Protein AF-A0A831WNT4-F1 (afdb_monomer_lite)

Radius of gyration: 17.89 Å; chains: 1; bounding box: 41×34×52 Å

pLDDT: mean 80.61, std 13.65, range [39.66, 97.25]

Foldseek 3Di:
DAFLLRVLCCLVCVLQVLQQVQLQDADPDGDQCLLVLLQSLLVLQVLVQLLCQVVVCLALLLVLFDCQQQQFFDLFDDDDDPTAGRYPDPVRSSRGNVVVSSCCSNQHCSVVVDWRWADEPQAIETEAGDGNHHNCHLVNCVVCVVVPPAWAKAWDPDQVVCVVSVHDPRGTYIYTYHYSSVSSVSSVVSCVVSVSCVVRRRDDSVVRDDPDDDHDDHGYHDPVRRVVRHDHD

Secondary structure (DSSP, 8-state):
--BHHHHHHHHHHHHHHHHHHHHTS-GGG----HHHHHHHHHHHHHHHHHHHHHTT-HHHHHHTS-GGGG-B--S------SSPPP-SSTTTGGGBHHHHHHHHHHSSGGGGT---EEE-SSEEEEEEE----TT--HHHHHHTTTTTT-EEEEEE--HHHHHHTTPPTTSEEEEEEE-HHHHHHHHHHHHHHTTHHHHHTTSBGGGG--S-----------HHHHTTT----

Sequence (233 aa):
MNKVSTIFNYLTNDFEKLWNLIAEQPEEDFPRGNYIFALKSMIFLEIISRICTKTDKILELSSHLDSLYFKELPSCLKLNEDFDLPYRDKDKRHQYLIYWLYKTIRHGTAHYYDQIILAGDDFYLDIAIFGPGYSFSLEYLTDYRDESKHLHFEKVKDENELKNLGLIEGKNLIRLFFNPGLFYIDLKEAVQKIKLIERYGTNPFDNFISPKYEKHMQIKCKLETLQRYITFE

Structure (mmCIF, N/CA/C/O backbone):
data_AF-A0A831WNT4-F1
#
_entry.id   AF-A0A831WNT4-F1
#
loop_
_atom_site.group_PDB
_atom_site.id
_atom_site.type_symbol
_atom_site.label_atom_id
_atom_site.label_alt_id
_atom_site.label_comp_id
_atom_site.label_asym_id
_atom_site.label_entity_id
_atom_site.label_seq_id
_atom_site.pdbx_PDB_ins_code
_atom_site.Cartn_x
_atom_site.Cartn_y
_atom_site.Cartn_z
_atom_site.occupancy
_atom_site.B_iso_or_equiv
_atom_site.auth_seq_id
_atom_site.auth_comp_id
_atom_site.auth_asym_id
_atom_site.auth_atom_id
_atom_site.pdbx_PDB_model_num
ATOM 1 N N . MET A 1 1 ? 5.052 9.493 -26.762 1.00 61.84 1 MET A N 1
ATOM 2 C CA . MET A 1 1 ? 4.221 8.769 -25.779 1.00 61.84 1 MET A CA 1
ATOM 3 C C . MET A 1 1 ? 5.136 7.905 -24.925 1.00 61.84 1 MET A C 1
ATOM 5 O O . MET A 1 1 ? 5.985 7.219 -25.490 1.00 61.84 1 MET A O 1
ATOM 9 N N . ASN A 1 2 ? 5.023 7.983 -23.599 1.00 64.44 2 ASN A N 1
ATOM 10 C CA . ASN A 1 2 ? 5.915 7.248 -22.699 1.00 64.44 2 ASN A CA 1
ATOM 11 C C . ASN A 1 2 ? 5.539 5.762 -22.660 1.00 64.44 2 ASN A C 1
ATOM 13 O O . ASN A 1 2 ? 4.358 5.405 -22.645 1.00 64.44 2 ASN A O 1
ATOM 17 N N . LYS A 1 3 ? 6.551 4.891 -22.659 1.00 81.50 3 LYS A N 1
ATOM 18 C CA . LYS A 1 3 ? 6.364 3.447 -22.479 1.00 81.50 3 LYS A CA 1
ATOM 19 C C . LYS A 1 3 ? 6.092 3.134 -21.009 1.00 81.50 3 LYS A C 1
ATOM 21 O O . LYS A 1 3 ? 6.551 3.863 -20.128 1.00 81.50 3 LYS A O 1
ATOM 26 N N . VAL A 1 4 ? 5.421 2.014 -20.745 1.00 79.25 4 VAL A N 1
ATOM 27 C CA . VAL A 1 4 ? 5.204 1.499 -19.382 1.00 79.25 4 VAL A CA 1
ATOM 28 C C . VAL A 1 4 ? 6.526 1.397 -18.613 1.00 79.25 4 VAL A C 1
ATOM 30 O O . VAL A 1 4 ? 6.612 1.900 -17.500 1.00 79.25 4 VAL A O 1
ATOM 33 N N . SER A 1 5 ? 7.586 0.848 -19.217 1.00 83.19 5 SER A N 1
ATOM 34 C CA . SER A 1 5 ? 8.902 0.735 -18.561 1.00 83.19 5 SER A CA 1
ATOM 35 C C . SER A 1 5 ? 9.489 2.087 -18.147 1.00 83.19 5 SER A C 1
ATOM 37 O O . SER A 1 5 ? 10.082 2.204 -17.081 1.00 83.19 5 SER A O 1
ATOM 39 N N . THR A 1 6 ? 9.286 3.125 -18.959 1.00 83.38 6 THR A N 1
ATOM 40 C CA . THR A 1 6 ? 9.747 4.484 -18.663 1.00 83.38 6 THR A CA 1
ATOM 41 C C . THR A 1 6 ? 9.020 5.067 -17.453 1.00 83.38 6 THR A C 1
ATOM 43 O O . THR A 1 6 ? 9.671 5.589 -16.554 1.00 83.38 6 THR A O 1
ATOM 46 N N . ILE A 1 7 ? 7.690 4.943 -17.400 1.00 79.25 7 ILE A N 1
ATOM 47 C CA . ILE A 1 7 ? 6.887 5.432 -16.267 1.00 79.25 7 ILE A CA 1
ATOM 48 C C . ILE A 1 7 ? 7.233 4.678 -14.982 1.00 79.25 7 ILE A C 1
ATOM 50 O O . ILE A 1 7 ? 7.409 5.310 -13.944 1.00 79.25 7 ILE A O 1
ATOM 54 N N . PHE A 1 8 ? 7.390 3.353 -15.058 1.00 85.38 8 PHE A N 1
ATOM 55 C CA . PHE A 1 8 ? 7.855 2.558 -13.922 1.00 85.38 8 PHE A CA 1
ATOM 56 C C . PHE A 1 8 ? 9.196 3.062 -13.408 1.00 85.38 8 PHE A C 1
ATOM 58 O O . PHE A 1 8 ? 9.300 3.358 -12.226 1.00 85.38 8 PHE A O 1
ATOM 65 N N . ASN A 1 9 ? 10.176 3.243 -14.296 1.00 86.88 9 ASN A N 1
ATOM 66 C CA . ASN A 1 9 ? 11.492 3.742 -13.910 1.00 86.88 9 ASN A CA 1
ATOM 67 C C . ASN A 1 9 ? 11.427 5.127 -13.258 1.00 86.88 9 ASN A C 1
ATOM 69 O O . ASN A 1 9 ? 12.172 5.373 -12.317 1.00 86.88 9 ASN A O 1
ATOM 73 N N . TYR A 1 10 ? 10.569 6.037 -13.732 1.00 85.56 10 TYR A N 1
ATOM 74 C CA . TYR A 1 10 ? 10.390 7.335 -13.076 1.00 85.56 10 TYR A CA 1
ATOM 75 C C . TYR A 1 10 ? 9.824 7.174 -11.668 1.00 85.56 10 TYR A C 1
ATOM 77 O O . TYR A 1 10 ? 10.425 7.664 -10.720 1.00 85.56 10 TYR A O 1
ATOM 85 N N . LEU A 1 11 ? 8.734 6.422 -11.508 1.00 86.12 11 LEU A N 1
ATOM 86 C CA . LEU A 1 11 ? 8.103 6.220 -10.204 1.00 86.12 11 LEU A CA 1
ATOM 87 C C . LEU A 1 11 ? 9.044 5.552 -9.202 1.00 86.12 11 LEU A C 1
ATOM 89 O O . LEU A 1 11 ? 9.147 6.019 -8.071 1.00 86.12 11 LEU A O 1
ATOM 93 N N . THR A 1 12 ? 9.743 4.492 -9.615 1.00 91.75 12 THR A N 1
ATOM 94 C CA . THR A 1 12 ? 10.655 3.759 -8.734 1.00 91.75 12 THR A CA 1
ATOM 95 C C . THR A 1 12 ? 11.869 4.605 -8.374 1.00 91.75 12 THR A C 1
ATOM 97 O O . THR A 1 12 ? 12.201 4.723 -7.199 1.00 91.75 12 THR A O 1
ATOM 100 N N . ASN A 1 13 ? 12.496 5.275 -9.348 1.00 91.50 13 ASN A N 1
ATOM 101 C CA . ASN A 1 13 ? 13.665 6.113 -9.079 1.00 91.50 13 ASN A CA 1
ATOM 102 C C . ASN A 1 13 ? 13.314 7.333 -8.219 1.00 91.50 13 ASN A C 1
ATOM 104 O O . ASN A 1 13 ? 14.067 7.664 -7.308 1.00 91.50 13 ASN A O 1
ATOM 108 N N . ASP A 1 14 ? 12.187 7.997 -8.485 1.00 90.50 14 ASP A N 1
ATOM 109 C CA . ASP A 1 14 ? 11.749 9.172 -7.725 1.00 90.50 14 ASP A CA 1
ATOM 110 C C . ASP A 1 14 ? 11.297 8.813 -6.310 1.00 90.50 14 ASP A C 1
ATOM 112 O O . ASP A 1 14 ? 11.316 9.666 -5.419 1.00 90.50 14 ASP A O 1
ATOM 116 N N . PHE A 1 15 ? 10.822 7.584 -6.097 1.00 94.12 15 PHE A N 1
ATOM 117 C CA . PHE A 1 15 ? 10.532 7.075 -4.764 1.00 94.12 15 PHE A CA 1
ATOM 118 C C . PHE A 1 15 ? 11.835 6.767 -4.025 1.00 94.12 15 PHE A C 1
ATOM 120 O O . PHE A 1 15 ? 12.078 7.337 -2.966 1.00 94.12 15 PHE A O 1
ATOM 127 N N . GLU A 1 16 ? 12.693 5.929 -4.608 1.00 95.81 16 GLU A N 1
ATOM 128 C CA . GLU A 1 16 ? 13.911 5.414 -3.972 1.00 95.81 16 GLU A C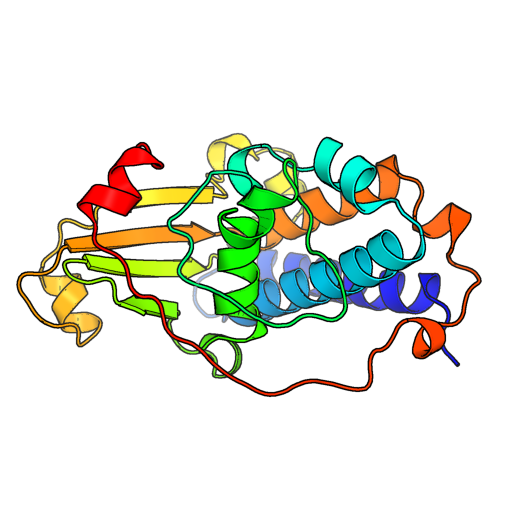A 1
ATOM 129 C C . GLU A 1 16 ? 14.922 6.509 -3.661 1.00 95.81 16 GLU A C 1
ATOM 131 O O . GLU A 1 16 ? 15.402 6.605 -2.533 1.00 95.81 16 GLU A O 1
ATOM 136 N N . LYS A 1 17 ? 15.214 7.374 -4.639 1.00 94.44 17 LYS A N 1
ATOM 137 C CA . LYS A 1 17 ? 16.181 8.458 -4.450 1.00 94.44 17 LYS A CA 1
ATOM 138 C C . LYS A 1 17 ? 15.713 9.431 -3.385 1.00 94.44 17 LYS A C 1
ATOM 140 O O . LYS A 1 17 ? 16.512 9.835 -2.553 1.00 94.44 17 LYS A O 1
ATOM 145 N N . LEU A 1 18 ? 14.431 9.798 -3.405 1.00 92.75 18 LEU A N 1
ATOM 146 C CA . LEU A 1 18 ? 13.895 10.725 -2.416 1.00 92.75 18 LEU A CA 1
ATOM 147 C C . LEU A 1 18 ? 13.845 10.084 -1.026 1.00 92.75 18 LEU A C 1
ATOM 149 O O . LEU A 1 18 ? 14.212 10.742 -0.062 1.00 92.75 18 LEU A O 1
ATOM 153 N N . TRP A 1 19 ? 13.428 8.818 -0.914 1.00 94.19 19 TRP A N 1
ATOM 154 C CA . TRP A 1 19 ? 13.392 8.113 0.369 1.00 94.19 19 TRP A CA 1
ATOM 155 C C . TRP A 1 19 ? 14.778 8.061 1.003 1.00 94.19 19 TRP A C 1
ATOM 157 O O . TRP A 1 19 ? 14.951 8.508 2.133 1.00 94.19 19 TRP A O 1
ATOM 167 N N . ASN A 1 20 ? 15.766 7.564 0.257 1.00 93.75 20 ASN A N 1
ATOM 168 C CA . ASN A 1 20 ? 17.122 7.390 0.766 1.00 93.75 20 ASN A CA 1
ATOM 169 C C . ASN A 1 20 ? 17.787 8.738 1.068 1.00 93.75 20 ASN A C 1
ATOM 171 O O . ASN A 1 20 ? 18.370 8.884 2.135 1.00 93.75 20 ASN A O 1
ATOM 175 N N . LEU A 1 21 ? 17.601 9.749 0.210 1.00 91.44 21 LEU A N 1
ATOM 176 C CA . LEU A 1 21 ? 18.113 11.098 0.466 1.00 91.44 21 LEU A CA 1
ATOM 177 C C . LEU A 1 21 ? 17.585 11.669 1.787 1.00 91.44 21 LEU A C 1
ATOM 179 O O . LEU A 1 21 ? 18.344 12.278 2.534 1.00 91.44 21 LEU A O 1
ATOM 183 N N . ILE A 1 22 ? 16.291 11.491 2.071 1.00 90.69 22 ILE A N 1
ATOM 184 C CA . ILE A 1 22 ? 15.688 11.961 3.324 1.00 90.69 22 ILE A CA 1
ATOM 185 C C . ILE A 1 22 ? 16.176 11.120 4.509 1.00 90.69 22 ILE A C 1
ATOM 187 O O . ILE A 1 22 ? 16.481 11.677 5.562 1.00 90.69 22 ILE A O 1
ATOM 191 N N . ALA A 1 23 ? 16.283 9.799 4.351 1.00 90.94 23 ALA A N 1
ATOM 192 C CA . ALA A 1 23 ? 16.778 8.904 5.395 1.00 90.94 23 ALA A CA 1
ATOM 193 C C . ALA A 1 23 ? 18.229 9.219 5.809 1.00 90.94 23 ALA A C 1
ATOM 195 O O . ALA A 1 23 ? 18.582 9.034 6.969 1.00 90.94 23 ALA A O 1
ATOM 196 N N . GLU A 1 24 ? 19.051 9.749 4.902 1.00 90.50 24 GLU A N 1
ATOM 197 C CA . GLU A 1 24 ? 20.423 10.190 5.189 1.00 90.50 24 GLU A CA 1
ATOM 198 C C . GLU A 1 24 ? 20.497 11.490 6.009 1.00 90.50 24 GLU A C 1
ATOM 200 O O . GLU A 1 24 ? 21.527 11.769 6.622 1.00 90.50 24 GLU A O 1
ATOM 205 N N . GLN A 1 25 ? 19.428 12.293 6.046 1.00 88.06 25 GLN A N 1
ATOM 206 C CA . GLN A 1 25 ? 19.419 13.535 6.820 1.00 88.06 25 GLN A CA 1
ATOM 207 C C . GLN A 1 25 ? 19.144 13.252 8.305 1.00 88.06 25 GLN A C 1
ATOM 209 O O . GLN A 1 25 ? 18.258 12.445 8.596 1.00 88.06 25 GLN A O 1
ATOM 214 N N . PRO A 1 26 ? 19.828 13.921 9.250 1.00 82.94 26 PRO A N 1
ATOM 215 C CA . PRO A 1 26 ? 19.558 13.803 10.686 1.00 82.94 26 PRO A CA 1
ATOM 216 C C . PRO A 1 26 ? 18.157 14.312 11.077 1.00 82.94 26 PRO A C 1
ATOM 218 O O . PRO A 1 26 ? 17.502 15.046 10.335 1.00 82.94 26 PRO A O 1
ATOM 221 N N . GLU A 1 27 ? 17.651 13.848 12.223 1.00 70.56 27 GLU A N 1
ATOM 222 C CA . GLU A 1 27 ? 16.235 13.959 12.616 1.00 70.56 27 GLU A CA 1
ATOM 223 C C . GLU A 1 27 ? 15.774 15.366 13.001 1.00 70.56 27 GLU A C 1
ATOM 225 O O . GLU A 1 27 ? 14.630 15.706 12.714 1.00 70.56 27 GLU A O 1
ATOM 230 N N . GLU A 1 28 ? 16.658 16.193 13.562 1.00 63.94 28 GLU A N 1
ATOM 231 C CA . GLU A 1 28 ? 16.251 17.383 14.322 1.00 63.94 28 GLU A CA 1
ATOM 232 C C . GLU A 1 28 ? 15.511 18.469 13.521 1.00 63.94 28 GLU A C 1
ATOM 234 O O . GLU A 1 28 ? 14.744 19.201 14.131 1.00 63.94 28 GLU A O 1
ATOM 239 N N . ASP A 1 29 ? 15.614 18.531 12.185 1.00 59.12 29 ASP A N 1
ATOM 240 C CA . ASP A 1 29 ? 15.002 19.631 11.409 1.00 59.12 29 ASP A CA 1
ATOM 241 C C . ASP A 1 29 ? 14.405 19.233 10.045 1.00 59.12 29 ASP A C 1
ATOM 243 O O . ASP A 1 29 ? 14.027 20.098 9.247 1.00 59.12 29 ASP A O 1
ATOM 247 N N . PHE A 1 30 ? 14.314 17.937 9.722 1.00 65.00 30 PHE A N 1
ATOM 248 C CA . PHE A 1 30 ? 13.977 17.518 8.357 1.00 65.00 30 PHE A CA 1
ATOM 249 C C . PHE A 1 30 ? 12.546 16.960 8.219 1.00 65.00 30 PHE A C 1
ATOM 251 O O . PHE A 1 30 ? 12.249 15.897 8.774 1.00 65.00 30 PHE A O 1
ATOM 258 N N . PRO A 1 31 ? 11.647 17.594 7.432 1.00 69.88 31 PRO A N 1
ATOM 259 C CA . PRO A 1 31 ? 10.314 17.052 7.182 1.00 69.88 31 PRO A CA 1
ATOM 260 C C . PRO A 1 31 ? 10.408 15.721 6.425 1.00 69.88 31 PRO A C 1
ATOM 262 O O . PRO A 1 31 ? 10.918 15.653 5.307 1.00 69.88 31 PRO A O 1
ATOM 265 N N . ARG A 1 32 ? 9.884 14.642 7.019 1.00 75.94 32 ARG A N 1
ATOM 266 C CA . ARG A 1 32 ? 10.077 13.272 6.510 1.00 75.94 32 ARG A CA 1
ATOM 267 C C . ARG A 1 32 ? 9.146 12.861 5.369 1.00 75.94 32 ARG A C 1
ATOM 269 O O . ARG A 1 32 ? 9.331 11.799 4.795 1.00 75.94 32 ARG A O 1
ATOM 276 N N . GLY A 1 33 ? 8.162 13.680 4.992 1.00 70.25 33 GLY A N 1
ATOM 277 C CA . GLY A 1 33 ? 7.366 13.443 3.778 1.00 70.25 33 GLY A CA 1
ATOM 278 C C . GLY A 1 33 ? 6.529 12.150 3.782 1.00 70.25 33 GLY A C 1
ATOM 279 O O . GLY A 1 33 ? 6.206 11.609 2.730 1.00 70.25 33 GLY A O 1
ATOM 280 N N . ASN A 1 34 ? 6.139 11.648 4.947 1.00 82.62 34 ASN A N 1
ATOM 281 C CA . ASN A 1 34 ? 5.289 10.469 5.140 1.00 82.62 34 ASN A CA 1
ATOM 282 C C . ASN A 1 34 ? 4.104 10.391 4.152 1.00 82.62 34 ASN A C 1
ATOM 284 O O . ASN A 1 34 ? 3.967 9.406 3.423 1.00 82.62 34 ASN A O 1
ATOM 288 N N . TYR A 1 35 ? 3.297 11.450 4.038 1.00 85.25 35 TYR A N 1
ATOM 289 C CA . TYR A 1 35 ? 2.134 11.462 3.138 1.00 85.25 35 TYR A CA 1
ATOM 290 C C . TYR A 1 35 ? 2.495 11.420 1.645 1.00 85.25 35 TYR A C 1
ATOM 292 O O . TYR A 1 35 ? 1.790 10.770 0.871 1.00 85.25 35 TYR A O 1
ATOM 300 N N . ILE A 1 36 ? 3.599 12.057 1.220 1.00 86.94 36 ILE A N 1
ATOM 301 C CA . ILE A 1 36 ? 4.015 12.006 -0.192 1.00 86.94 36 ILE A CA 1
ATOM 302 C C . ILE A 1 36 ? 4.454 10.591 -0.576 1.00 86.94 36 ILE A C 1
ATOM 304 O O . ILE A 1 36 ? 4.120 10.132 -1.668 1.00 86.94 36 ILE A O 1
ATOM 308 N N . PHE A 1 37 ? 5.131 9.864 0.316 1.00 91.50 37 PHE A N 1
ATOM 309 C CA . PHE A 1 37 ? 5.500 8.471 0.059 1.00 91.50 37 PHE A CA 1
ATOM 310 C C . PHE A 1 37 ? 4.288 7.545 0.062 1.00 91.50 37 PHE A C 1
ATOM 312 O O . PHE A 1 37 ? 4.150 6.731 -0.851 1.00 91.50 37 PHE A O 1
ATOM 319 N N . ALA A 1 38 ? 3.356 7.711 1.003 1.00 91.00 38 ALA A N 1
ATOM 320 C CA . ALA A 1 38 ? 2.099 6.970 0.969 1.00 91.00 38 ALA A CA 1
ATOM 321 C C . ALA A 1 38 ? 1.352 7.194 -0.350 1.00 91.00 38 ALA A C 1
ATOM 323 O O . ALA A 1 38 ? 1.011 6.227 -1.032 1.00 91.00 38 ALA A O 1
ATOM 324 N N . LEU A 1 39 ? 1.202 8.445 -0.789 1.00 88.00 39 LEU A N 1
ATOM 325 C CA . LEU A 1 39 ? 0.548 8.746 -2.057 1.00 88.00 39 LEU A CA 1
ATOM 326 C C . LEU A 1 39 ? 1.293 8.147 -3.260 1.00 88.00 39 LEU A C 1
ATOM 328 O O . LEU A 1 39 ? 0.666 7.505 -4.105 1.00 88.00 39 LEU A O 1
ATOM 332 N N . LYS A 1 40 ? 2.621 8.307 -3.336 1.00 90.38 40 LYS A N 1
ATOM 333 C CA . LYS A 1 40 ? 3.437 7.725 -4.416 1.00 90.38 40 LYS A CA 1
ATOM 334 C C . LYS A 1 40 ? 3.299 6.201 -4.471 1.00 90.38 40 LYS A C 1
ATOM 336 O O . LYS A 1 40 ? 3.156 5.651 -5.561 1.00 90.38 40 LYS A O 1
ATOM 341 N N . SER A 1 41 ? 3.273 5.527 -3.321 1.00 93.94 41 SER A N 1
ATOM 342 C CA . SER A 1 41 ? 3.094 4.072 -3.251 1.00 93.94 41 SER A CA 1
ATOM 343 C C . SER A 1 41 ? 1.713 3.627 -3.759 1.00 93.94 41 SER A C 1
ATOM 345 O O . SER A 1 41 ? 1.608 2.635 -4.479 1.00 93.94 41 SER A O 1
ATOM 347 N N . MET A 1 42 ? 0.656 4.408 -3.503 1.00 92.56 42 MET A N 1
ATOM 348 C CA . MET A 1 42 ? -0.683 4.115 -4.027 1.00 92.56 42 MET A CA 1
ATOM 349 C C . MET A 1 42 ? -0.829 4.419 -5.519 1.00 92.56 42 MET A C 1
ATOM 351 O O . MET A 1 42 ? -1.552 3.711 -6.219 1.00 92.56 42 MET A O 1
ATOM 355 N N . ILE A 1 43 ? -0.136 5.440 -6.032 1.00 88.50 43 ILE A N 1
ATOM 356 C CA . ILE A 1 43 ? -0.038 5.686 -7.480 1.00 88.50 43 ILE A CA 1
ATOM 357 C C . ILE A 1 43 ? 0.664 4.505 -8.157 1.00 88.50 43 ILE A C 1
ATOM 359 O O . ILE A 1 43 ? 0.215 4.033 -9.202 1.00 88.50 43 ILE A O 1
ATOM 363 N N . PHE A 1 44 ? 1.734 3.993 -7.548 1.00 92.69 44 PHE A N 1
ATOM 364 C CA . PHE A 1 44 ? 2.436 2.821 -8.055 1.00 92.69 44 PHE A CA 1
ATOM 365 C C . PHE A 1 44 ? 1.526 1.584 -8.081 1.00 92.69 44 PHE A C 1
ATOM 367 O O . PHE A 1 44 ? 1.397 0.946 -9.129 1.00 92.69 44 PHE A O 1
ATOM 374 N N . LEU A 1 45 ? 0.813 1.313 -6.980 1.00 95.19 45 LEU A N 1
ATOM 375 C CA . LEU A 1 45 ? -0.203 0.261 -6.896 1.00 95.19 45 LEU A CA 1
ATOM 376 C C . LEU A 1 45 ? -1.249 0.382 -8.009 1.00 95.19 45 LEU A C 1
ATOM 378 O O . LEU A 1 45 ? -1.544 -0.605 -8.679 1.00 95.19 45 LEU A O 1
ATOM 382 N N . GLU A 1 46 ? -1.811 1.574 -8.211 1.00 90.75 46 GLU A N 1
ATOM 383 C CA . GLU A 1 46 ? -2.830 1.841 -9.231 1.00 90.75 46 GLU A CA 1
ATOM 384 C C . GLU A 1 46 ? -2.336 1.462 -10.626 1.00 90.75 46 GLU A C 1
ATOM 386 O O . GLU A 1 46 ? -3.000 0.733 -11.362 1.00 90.75 46 GLU A O 1
ATOM 391 N N . ILE A 1 47 ? -1.139 1.925 -10.975 1.00 87.50 47 ILE A N 1
ATOM 392 C CA . ILE A 1 47 ? -0.531 1.700 -12.284 1.00 87.50 47 ILE A CA 1
ATOM 393 C C . ILE A 1 47 ? -0.301 0.211 -12.530 1.00 87.50 47 ILE A C 1
ATOM 395 O O . ILE A 1 47 ? -0.688 -0.308 -13.581 1.00 87.50 47 ILE A O 1
ATOM 399 N N . ILE A 1 48 ? 0.273 -0.488 -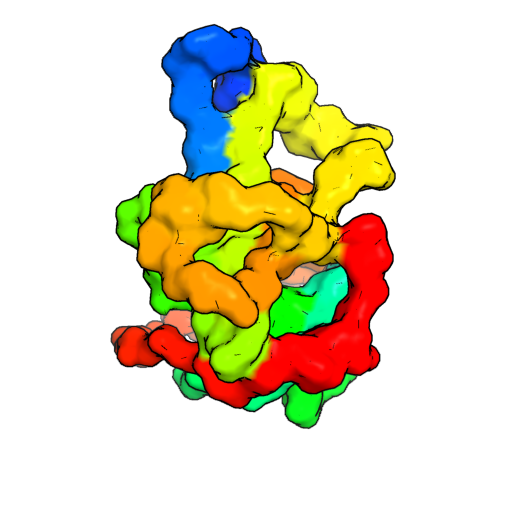11.551 1.00 92.31 48 ILE A N 1
ATOM 400 C CA . ILE A 1 48 ? 0.481 -1.936 -11.614 1.00 92.31 48 ILE A CA 1
ATOM 401 C C . ILE A 1 48 ? -0.861 -2.655 -11.775 1.00 92.31 48 ILE A C 1
ATOM 403 O O . ILE A 1 48 ? -1.006 -3.503 -12.653 1.00 92.31 48 ILE A O 1
ATOM 407 N N . SER A 1 49 ? -1.856 -2.287 -10.970 1.00 93.00 49 SER A N 1
ATOM 408 C CA . SER A 1 49 ? -3.179 -2.918 -10.945 1.00 93.00 49 SER A CA 1
ATOM 409 C C . SER A 1 49 ? -3.921 -2.753 -12.269 1.00 93.00 49 SER A C 1
ATOM 411 O O . SER A 1 49 ? -4.500 -3.709 -12.787 1.00 93.00 49 SER A O 1
ATOM 413 N N . ARG A 1 50 ? -3.833 -1.570 -12.886 1.00 88.12 50 ARG A N 1
ATOM 414 C CA . ARG A 1 50 ? -4.379 -1.297 -14.223 1.00 88.12 50 ARG A CA 1
ATOM 415 C C . ARG A 1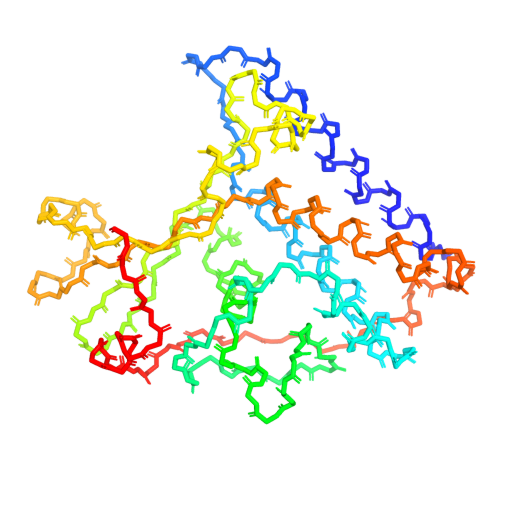 50 ? -3.752 -2.198 -15.281 1.00 88.12 50 ARG A C 1
ATOM 417 O O . ARG A 1 50 ? -4.469 -2.800 -16.078 1.00 88.12 50 ARG A O 1
ATOM 424 N N . ILE A 1 51 ? -2.426 -2.326 -15.283 1.00 87.00 51 ILE A N 1
ATOM 425 C CA . ILE A 1 51 ? -1.722 -3.189 -16.241 1.00 87.00 51 ILE A CA 1
ATOM 426 C C . ILE A 1 51 ? -2.090 -4.652 -15.997 1.00 87.00 51 ILE A C 1
ATOM 428 O O . ILE A 1 51 ? -2.447 -5.356 -16.942 1.00 87.00 51 ILE A O 1
ATOM 432 N N . CYS A 1 52 ? -2.065 -5.104 -14.745 1.00 91.56 52 CYS A N 1
ATOM 433 C CA . CYS A 1 52 ? -2.412 -6.471 -14.371 1.00 91.56 52 CYS A CA 1
ATOM 434 C C . CYS A 1 52 ? -3.867 -6.821 -14.692 1.00 91.56 52 CYS A C 1
ATOM 436 O O . CYS A 1 52 ? -4.119 -7.935 -15.131 1.00 91.56 52 CYS A O 1
ATOM 438 N N . THR A 1 53 ? -4.811 -5.887 -14.551 1.00 89.31 53 THR A N 1
ATOM 439 C CA . THR A 1 53 ? -6.212 -6.106 -14.946 1.00 89.31 53 THR A CA 1
ATOM 440 C C . THR A 1 53 ? -6.326 -6.319 -16.454 1.00 89.31 53 THR A C 1
ATOM 442 O O . THR A 1 53 ? -6.952 -7.275 -16.899 1.00 89.31 53 THR A O 1
ATOM 445 N N . LYS A 1 54 ? -5.671 -5.478 -17.268 1.00 85.19 54 LYS A N 1
ATOM 446 C CA . LYS A 1 54 ? -5.713 -5.621 -18.736 1.00 85.19 54 LYS A CA 1
ATOM 447 C C . LYS A 1 54 ? -4.969 -6.850 -19.257 1.00 85.19 54 LYS A C 1
ATOM 449 O O . LYS A 1 54 ? -5.189 -7.252 -20.394 1.00 85.19 54 LYS A O 1
ATOM 454 N N . THR A 1 55 ? -4.062 -7.403 -18.458 1.00 86.31 55 THR A N 1
ATOM 455 C CA . THR A 1 55 ? -3.197 -8.529 -18.836 1.00 86.31 55 THR A CA 1
ATOM 456 C C . THR A 1 55 ? -3.517 -9.817 -18.081 1.00 86.31 55 THR A C 1
ATOM 458 O O . THR A 1 55 ? -2.757 -10.775 -18.186 1.00 86.31 55 THR A O 1
ATOM 461 N N . ASP A 1 56 ? -4.622 -9.830 -17.331 1.00 90.00 56 ASP A N 1
ATOM 462 C CA . ASP A 1 56 ? -5.098 -10.958 -16.524 1.00 90.00 56 ASP A CA 1
ATOM 463 C C . ASP A 1 56 ? -4.035 -11.541 -15.565 1.00 90.00 56 ASP A C 1
ATOM 465 O O . ASP A 1 56 ? -3.891 -12.746 -15.378 1.00 90.00 56 ASP A O 1
ATOM 469 N N . LYS A 1 57 ? -3.240 -10.652 -14.955 1.00 93.19 57 LYS A N 1
ATOM 470 C CA . LYS A 1 57 ? -2.161 -10.979 -14.002 1.00 93.19 57 LYS A CA 1
ATOM 471 C C . LYS A 1 57 ? -2.463 -10.582 -12.561 1.00 93.19 57 LYS A C 1
ATOM 473 O O . LYS A 1 57 ? -1.597 -10.703 -11.696 1.00 93.19 57 LYS A O 1
ATOM 478 N N . ILE A 1 58 ? -3.664 -10.080 -12.274 1.00 95.44 58 ILE A N 1
ATOM 479 C CA . ILE A 1 58 ? -3.979 -9.526 -10.949 1.00 95.44 58 ILE A CA 1
ATOM 480 C C . ILE A 1 58 ? -3.875 -10.578 -9.833 1.00 95.44 58 ILE A C 1
ATOM 482 O O . ILE A 1 58 ? -3.355 -10.284 -8.757 1.00 95.44 58 ILE A O 1
ATOM 486 N N . LEU A 1 59 ? -4.271 -11.824 -10.109 1.00 96.38 59 LEU A N 1
ATOM 487 C CA . LEU A 1 59 ? -4.136 -12.945 -9.174 1.00 96.38 59 LEU A CA 1
ATOM 488 C C . LEU A 1 59 ? -2.673 -13.378 -8.992 1.00 96.38 59 LEU A C 1
ATOM 490 O O . LEU A 1 59 ? -2.245 -13.629 -7.867 1.00 96.38 59 LEU A O 1
ATOM 494 N N . GLU A 1 60 ? -1.888 -13.402 -10.075 1.00 96.62 60 GLU A N 1
ATOM 495 C CA . GLU A 1 60 ? -0.449 -13.705 -10.029 1.00 96.62 60 GLU A CA 1
ATOM 496 C C . GLU A 1 60 ? 0.286 -12.671 -9.161 1.00 96.62 60 GLU A C 1
ATOM 498 O O . GLU A 1 60 ? 1.022 -13.038 -8.248 1.00 96.62 60 GLU A O 1
ATOM 503 N N . LEU A 1 61 ? 0.008 -11.377 -9.364 1.00 96.81 61 LEU A N 1
ATOM 504 C CA . LEU A 1 61 ? 0.522 -10.295 -8.521 1.00 96.81 61 LEU A CA 1
ATOM 505 C C . LEU A 1 61 ? 0.142 -10.502 -7.048 1.00 96.81 61 LEU A C 1
ATOM 507 O O . LEU A 1 61 ? 0.997 -10.425 -6.171 1.00 96.81 61 LEU A O 1
ATOM 511 N N . SER A 1 62 ? -1.131 -10.804 -6.784 1.00 97.25 62 SER A N 1
ATOM 512 C CA . SER A 1 62 ? -1.657 -10.990 -5.426 1.00 97.25 62 SER A CA 1
ATOM 513 C C . SER A 1 62 ? -0.991 -12.150 -4.681 1.00 97.25 62 SER A C 1
ATOM 515 O O . SER A 1 62 ? -0.842 -12.091 -3.461 1.00 97.25 62 SER A O 1
ATOM 517 N N . SER A 1 63 ? -0.559 -13.189 -5.403 1.00 96.75 63 SER A N 1
ATOM 518 C CA . SER A 1 63 ? 0.141 -14.345 -4.829 1.00 96.75 63 SER A CA 1
ATOM 519 C C . SER A 1 63 ? 1.553 -14.030 -4.318 1.00 96.75 63 SER A C 1
ATOM 521 O O . SER A 1 63 ? 2.079 -14.770 -3.491 1.00 96.75 63 SER A O 1
ATOM 523 N N . HIS A 1 64 ? 2.149 -12.924 -4.774 1.00 96.75 64 HIS A N 1
ATOM 524 C CA . HIS A 1 64 ? 3.494 -12.491 -4.390 1.00 96.75 64 HIS A CA 1
ATOM 525 C C . HIS A 1 64 ? 3.518 -11.333 -3.389 1.00 96.75 64 HIS A C 1
ATOM 527 O O . HIS A 1 64 ? 4.601 -10.936 -2.965 1.00 96.75 64 HIS A O 1
ATOM 533 N N . LEU A 1 65 ? 2.352 -10.801 -3.018 1.00 95.75 65 LEU A N 1
ATOM 534 C CA . LEU A 1 65 ? 2.214 -9.771 -1.995 1.00 95.75 65 LEU A CA 1
ATOM 535 C C . LEU A 1 65 ? 2.000 -10.390 -0.611 1.00 95.75 65 LEU A C 1
ATOM 537 O O . LEU A 1 65 ? 1.409 -11.470 -0.482 1.00 95.75 65 LEU A O 1
ATOM 541 N N . ASP A 1 66 ? 2.439 -9.665 0.420 1.00 92.50 66 ASP A N 1
ATOM 542 C CA . ASP A 1 66 ? 2.266 -10.061 1.817 1.00 92.50 66 ASP A CA 1
ATOM 543 C C . ASP A 1 66 ? 0.790 -10.360 2.134 1.00 92.50 66 ASP A C 1
ATOM 545 O O . ASP A 1 66 ? -0.134 -9.666 1.699 1.00 92.50 66 ASP A O 1
ATOM 549 N N . SER A 1 67 ? 0.562 -11.421 2.906 1.00 92.25 67 SER A N 1
ATOM 550 C CA . SER A 1 67 ? -0.768 -11.820 3.360 1.00 92.25 67 SER A CA 1
ATOM 551 C C . SER A 1 67 ? -1.483 -10.753 4.189 1.00 92.25 67 SER A C 1
ATOM 553 O O . SER A 1 67 ? -2.713 -10.689 4.135 1.00 92.25 67 SER A O 1
ATOM 555 N N . LEU A 1 68 ? -0.741 -9.888 4.890 1.00 91.56 68 LEU A N 1
ATOM 556 C CA . LEU A 1 68 ? -1.305 -8.825 5.722 1.00 91.56 68 LEU A CA 1
ATOM 557 C C . LEU A 1 68 ? -2.147 -7.832 4.905 1.00 91.56 68 LEU A C 1
ATOM 559 O O . LEU A 1 68 ? -3.184 -7.369 5.380 1.00 91.56 68 LEU A O 1
ATOM 563 N N . TYR A 1 69 ? -1.783 -7.577 3.645 1.00 93.56 69 TYR A N 1
ATOM 564 C CA . TYR A 1 69 ? -2.549 -6.716 2.734 1.00 93.56 69 TYR A CA 1
ATOM 565 C C . TYR A 1 69 ? -3.941 -7.265 2.395 1.00 93.56 69 TYR A C 1
ATOM 567 O O . TYR A 1 69 ? -4.837 -6.506 2.017 1.00 93.56 69 TYR A O 1
ATOM 575 N N . PHE A 1 70 ? -4.130 -8.576 2.558 1.00 93.94 70 PHE A N 1
ATOM 576 C CA . PHE A 1 70 ? -5.379 -9.289 2.300 1.00 93.94 70 PHE A CA 1
ATOM 577 C C . PHE A 1 70 ? -6.134 -9.631 3.584 1.00 93.94 70 PHE A C 1
ATOM 579 O O . PHE A 1 70 ? -7.042 -10.462 3.563 1.00 93.94 70 PHE A O 1
ATOM 586 N N . LYS A 1 71 ? -5.790 -8.989 4.706 1.00 91.25 71 LYS A N 1
ATOM 587 C CA . LYS A 1 71 ? -6.623 -9.029 5.905 1.00 91.25 71 LYS A CA 1
ATOM 588 C C . LYS A 1 71 ? -7.982 -8.419 5.570 1.00 91.25 71 LYS A C 1
ATOM 590 O O . LYS A 1 71 ? -8.055 -7.309 5.041 1.00 91.25 71 LYS A O 1
ATOM 595 N N . GLU A 1 72 ? -9.040 -9.186 5.804 1.00 89.19 72 GLU A N 1
ATOM 596 C CA . GLU A 1 72 ? -10.412 -8.741 5.567 1.00 89.19 72 GLU A CA 1
ATOM 597 C C . GLU A 1 72 ? -10.785 -7.651 6.590 1.00 89.19 72 GLU A C 1
ATOM 599 O O . GLU A 1 72 ? -10.323 -7.641 7.726 1.00 89.19 72 GLU A O 1
ATOM 604 N N . LEU A 1 73 ? -11.601 -6.700 6.163 1.00 82.88 73 LEU A N 1
ATOM 605 C CA . LEU A 1 73 ? -12.157 -5.584 6.913 1.00 82.88 73 LEU A CA 1
ATOM 606 C C . LEU A 1 73 ? -13.616 -5.413 6.459 1.00 82.88 73 LEU A C 1
ATOM 608 O O . LEU A 1 73 ? -13.990 -5.888 5.382 1.00 82.88 73 LEU A O 1
ATOM 612 N N . PRO A 1 74 ? -14.472 -4.724 7.229 1.00 78.81 74 PRO A N 1
ATOM 613 C CA . PRO A 1 74 ? -15.865 -4.524 6.841 1.00 78.81 74 PRO A CA 1
ATOM 614 C C . PRO A 1 74 ? -16.018 -3.963 5.412 1.00 78.81 74 PRO A C 1
ATOM 616 O O . PRO A 1 74 ? -15.280 -3.077 4.984 1.00 78.81 74 PRO A O 1
ATOM 619 N N . SER A 1 75 ? -16.995 -4.464 4.647 1.00 68.88 75 SER A N 1
ATOM 620 C CA . SER A 1 75 ? -17.224 -4.031 3.255 1.00 68.88 75 SER A CA 1
ATOM 621 C C . SER A 1 75 ? -17.966 -2.693 3.187 1.00 68.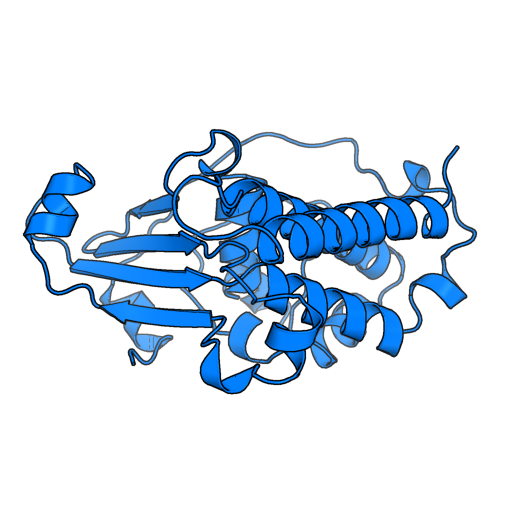88 75 SER A C 1
ATOM 623 O O . SER A 1 75 ? -19.131 -2.614 2.798 1.00 68.88 75 SER A O 1
ATOM 625 N N . CYS A 1 76 ? -17.305 -1.626 3.615 1.00 67.38 76 CYS A N 1
ATOM 626 C CA . CYS A 1 76 ? -17.909 -0.302 3.745 1.00 67.38 76 CYS A CA 1
ATOM 627 C C . CYS A 1 76 ? -17.365 0.726 2.750 1.00 67.38 76 CYS A C 1
ATOM 629 O O . CYS A 1 76 ? -18.005 1.752 2.538 1.00 67.38 76 CYS A O 1
ATOM 631 N N . LEU A 1 77 ? -16.220 0.449 2.124 1.00 66.94 77 LEU A N 1
ATOM 632 C CA . LEU A 1 77 ? -15.612 1.291 1.101 1.00 66.94 77 LEU A CA 1
ATOM 633 C C . LEU A 1 77 ? -15.893 0.693 -0.277 1.00 66.94 77 LEU A C 1
ATOM 635 O O . LEU A 1 77 ? -15.229 -0.252 -0.693 1.00 66.94 77 LEU A O 1
ATOM 639 N N . LYS A 1 78 ? -16.873 1.241 -0.999 1.00 63.91 78 LYS A N 1
ATOM 640 C CA . LYS A 1 78 ? -17.110 0.892 -2.406 1.00 63.91 78 LYS A CA 1
ATOM 641 C C . LYS A 1 78 ? -16.687 2.055 -3.292 1.00 63.91 78 LYS A C 1
ATOM 643 O O . LYS A 1 78 ? -17.133 3.179 -3.080 1.00 63.91 78 LYS A O 1
ATOM 648 N N . LEU A 1 79 ? -15.859 1.779 -4.292 1.00 63.56 79 LEU A N 1
ATOM 649 C CA . LEU A 1 79 ? -15.739 2.632 -5.472 1.00 63.56 79 LEU A CA 1
ATOM 650 C C . LEU A 1 79 ? -16.155 1.814 -6.696 1.00 63.56 79 LEU A C 1
ATOM 652 O O . LEU A 1 79 ? -16.219 0.586 -6.657 1.00 63.56 79 LEU A O 1
ATOM 656 N N . ASN A 1 80 ? -16.477 2.537 -7.762 1.00 64.81 80 ASN A N 1
ATOM 657 C CA . ASN A 1 80 ? -16.597 1.974 -9.095 1.00 64.81 80 ASN A CA 1
ATOM 658 C C . ASN A 1 80 ? -15.294 2.268 -9.839 1.00 64.81 80 ASN A C 1
ATOM 660 O O . ASN A 1 80 ? -15.172 3.310 -10.482 1.00 64.81 80 ASN A O 1
ATOM 664 N N . GLU A 1 81 ? -14.310 1.386 -9.717 1.00 71.12 81 GLU A N 1
ATOM 665 C CA . GLU A 1 81 ? -13.096 1.430 -10.526 1.00 71.12 81 GLU A CA 1
ATOM 666 C C . GLU A 1 81 ? -13.275 0.696 -11.852 1.00 71.12 81 GLU A C 1
ATOM 668 O O . GLU A 1 81 ? -14.037 -0.260 -11.978 1.00 71.12 81 GLU A O 1
ATOM 673 N N . ASP A 1 82 ? -12.526 1.139 -12.854 1.00 77.12 82 ASP A N 1
ATOM 674 C CA . ASP A 1 82 ? -12.395 0.463 -14.145 1.00 77.12 82 ASP A CA 1
ATOM 675 C C . ASP A 1 82 ? -11.308 -0.633 -14.147 1.00 77.12 82 ASP A C 1
ATOM 677 O O . ASP A 1 82 ? -11.057 -1.258 -15.177 1.00 77.12 82 ASP A O 1
ATOM 681 N N . PHE A 1 83 ? -10.647 -0.844 -13.009 1.00 85.94 83 PHE A N 1
ATOM 682 C CA . PHE A 1 83 ? -9.615 -1.852 -12.796 1.00 85.94 83 PHE A CA 1
ATOM 683 C C . PHE A 1 83 ? -9.786 -2.496 -11.417 1.00 85.94 83 PHE A C 1
ATOM 685 O O . PHE A 1 83 ? -10.382 -1.899 -10.523 1.00 85.94 83 PHE A O 1
ATOM 692 N N . ASP A 1 84 ? -9.230 -3.691 -11.230 1.00 90.44 84 ASP A N 1
ATOM 693 C CA . ASP A 1 84 ? -9.212 -4.350 -9.928 1.00 90.44 84 ASP A CA 1
ATOM 694 C C . ASP A 1 84 ? -7.868 -4.105 -9.228 1.00 90.44 84 ASP A C 1
ATOM 696 O O . ASP A 1 84 ? -6.805 -4.228 -9.839 1.00 90.44 84 ASP A O 1
ATOM 700 N N . LEU A 1 85 ? -7.913 -3.791 -7.932 1.00 93.69 85 LEU A N 1
ATOM 701 C CA . LEU A 1 85 ? -6.752 -3.900 -7.040 1.00 93.69 85 LEU A CA 1
ATOM 702 C C . LEU A 1 85 ? -6.420 -5.377 -6.765 1.00 93.69 85 LEU A C 1
ATOM 704 O O . LEU A 1 85 ? -7.279 -6.228 -6.988 1.00 93.69 85 LEU A O 1
ATOM 708 N N . PRO A 1 86 ? -5.219 -5.709 -6.252 1.00 96.00 86 PRO A N 1
ATOM 709 C CA . PRO A 1 86 ? -4.876 -7.078 -5.879 1.00 96.00 86 PRO A CA 1
ATOM 710 C C . PRO A 1 86 ? -5.934 -7.699 -4.958 1.00 96.00 86 PRO A C 1
ATOM 712 O O . PRO A 1 86 ? -6.345 -7.092 -3.967 1.00 96.00 86 PRO A O 1
ATOM 715 N N . TYR A 1 87 ? -6.363 -8.921 -5.274 1.00 94.94 87 TYR A N 1
ATOM 716 C CA . TYR A 1 87 ? -7.357 -9.675 -4.516 1.00 94.94 87 TYR A CA 1
ATOM 717 C C . TYR A 1 87 ? -7.024 -11.171 -4.505 1.00 94.94 87 TYR A C 1
ATOM 719 O O . TYR A 1 87 ? -6.401 -11.689 -5.429 1.00 94.94 87 TYR A O 1
ATOM 727 N N . ARG A 1 88 ? -7.465 -11.878 -3.459 1.00 94.56 88 ARG A N 1
ATOM 728 C CA . ARG A 1 88 ? -7.396 -13.351 -3.373 1.00 94.56 88 ARG A CA 1
ATOM 729 C C . ARG A 1 88 ? -8.742 -14.017 -3.647 1.00 94.56 88 ARG A C 1
ATOM 731 O O . ARG A 1 88 ? -8.787 -15.078 -4.254 1.00 94.56 88 ARG A O 1
ATOM 738 N N . ASP A 1 89 ? -9.825 -13.357 -3.258 1.00 92.81 89 ASP A N 1
ATOM 739 C CA . ASP A 1 89 ? -11.203 -13.718 -3.570 1.00 92.81 89 ASP A CA 1
ATOM 740 C C . ASP A 1 89 ? -11.899 -12.499 -4.192 1.00 92.81 89 ASP A C 1
ATOM 742 O O . ASP A 1 89 ? -11.937 -11.409 -3.607 1.00 92.81 89 ASP A O 1
ATOM 746 N N . LYS A 1 90 ? -12.427 -12.676 -5.407 1.00 89.44 90 LYS A N 1
ATOM 747 C CA . LYS A 1 90 ? -13.068 -11.606 -6.176 1.00 89.44 90 LYS A CA 1
ATOM 748 C C . LYS A 1 90 ? -14.298 -11.055 -5.461 1.00 89.44 90 LYS A C 1
ATOM 750 O O . LYS A 1 90 ? -14.529 -9.844 -5.521 1.00 89.44 90 LYS A O 1
ATOM 755 N N . ASP A 1 91 ? -15.057 -11.896 -4.767 1.00 89.06 91 ASP A N 1
ATOM 756 C CA . ASP A 1 91 ? -16.292 -11.488 -4.092 1.00 89.06 91 ASP A CA 1
ATOM 757 C C . ASP A 1 91 ? -16.000 -10.671 -2.830 1.00 89.06 91 ASP A C 1
ATOM 759 O O . ASP A 1 91 ? -16.789 -9.810 -2.430 1.00 89.06 91 ASP A O 1
ATOM 763 N N . LYS A 1 92 ? -14.808 -10.857 -2.260 1.00 88.00 92 LYS A N 1
ATOM 764 C CA . LYS A 1 92 ? -14.334 -10.150 -1.070 1.00 88.00 92 LYS A CA 1
ATOM 765 C C . LYS A 1 92 ? -13.357 -9.014 -1.353 1.00 88.00 92 LYS A C 1
ATOM 767 O O . LYS A 1 92 ? -12.918 -8.367 -0.412 1.00 88.00 92 LYS A O 1
ATOM 772 N N . ARG A 1 93 ? -13.030 -8.708 -2.612 1.00 88.19 93 ARG A N 1
ATOM 773 C CA . ARG A 1 93 ? -11.964 -7.742 -2.962 1.00 88.19 93 ARG A CA 1
ATOM 774 C C . ARG A 1 93 ? -12.051 -6.386 -2.244 1.00 88.19 93 ARG A C 1
ATOM 776 O O . ARG A 1 93 ? -11.039 -5.869 -1.787 1.00 88.19 93 ARG A O 1
ATOM 783 N N . HIS A 1 94 ? -13.264 -5.860 -2.056 1.00 85.88 94 HIS A N 1
ATOM 784 C CA . HIS A 1 94 ? -13.528 -4.579 -1.371 1.00 85.88 94 HIS A CA 1
ATOM 785 C C . HIS A 1 94 ? -13.338 -4.623 0.153 1.00 85.88 94 HIS A C 1
ATOM 787 O O . HIS A 1 94 ? -13.440 -3.598 0.822 1.00 85.88 94 HIS A O 1
ATOM 793 N N . GLN A 1 95 ? -13.139 -5.813 0.714 1.00 88.38 95 GLN A N 1
ATOM 794 C CA . GLN A 1 95 ? -12.911 -6.042 2.139 1.00 88.38 95 GLN A CA 1
ATOM 795 C C . GLN A 1 95 ? -11.423 -6.074 2.471 1.00 88.38 95 GLN A C 1
ATOM 797 O O . GLN A 1 95 ? -11.077 -5.967 3.635 1.00 88.38 95 GLN A O 1
ATOM 802 N N . TYR A 1 96 ? -10.523 -6.203 1.497 1.00 91.69 96 TYR A N 1
ATOM 803 C CA . TYR A 1 96 ? -9.102 -6.293 1.812 1.00 91.69 96 TYR A CA 1
ATOM 804 C C . TYR A 1 96 ? -8.517 -4.961 2.278 1.00 91.69 96 TYR A C 1
ATOM 806 O O . TYR A 1 96 ? -8.849 -3.892 1.760 1.00 91.69 96 TYR A O 1
ATOM 814 N N . LEU A 1 97 ? -7.595 -5.038 3.237 1.00 91.75 97 LEU A N 1
ATOM 815 C CA . LEU A 1 97 ? -6.873 -3.896 3.789 1.00 91.75 97 LEU A CA 1
ATOM 816 C C . LEU A 1 97 ? -6.170 -3.056 2.713 1.00 91.75 97 LEU A C 1
ATOM 818 O O . LEU A 1 97 ? -6.208 -1.830 2.777 1.00 91.75 97 LEU A O 1
ATOM 822 N N . ILE A 1 98 ? -5.613 -3.676 1.671 1.00 93.12 98 ILE A N 1
ATOM 823 C CA . ILE A 1 98 ? -5.039 -2.943 0.531 1.00 93.12 98 ILE A CA 1
ATOM 824 C C . ILE A 1 98 ? -6.064 -2.042 -0.173 1.00 93.12 98 ILE A C 1
ATOM 826 O O . ILE A 1 98 ? -5.729 -0.944 -0.617 1.00 93.12 98 ILE A O 1
ATOM 830 N N . TYR A 1 99 ? -7.330 -2.466 -0.224 1.00 89.56 99 TYR A N 1
ATOM 831 C CA . TYR A 1 99 ? -8.425 -1.675 -0.778 1.00 89.56 99 TYR A CA 1
ATOM 832 C C . TYR A 1 99 ? -8.718 -0.466 0.102 1.00 89.56 99 TYR A C 1
ATOM 834 O O . TYR A 1 99 ? -8.901 0.641 -0.404 1.00 89.56 99 TYR A O 1
ATOM 842 N N . TRP A 1 100 ? -8.720 -0.668 1.421 1.00 87.62 100 TRP A N 1
ATOM 843 C CA . TRP A 1 100 ? -8.880 0.406 2.393 1.00 87.62 100 TRP A CA 1
ATOM 844 C C . TRP A 1 100 ? -7.747 1.420 2.284 1.00 87.62 100 TRP A C 1
ATOM 846 O O . TRP A 1 100 ? -8.030 2.583 2.024 1.00 87.62 100 TRP A O 1
ATOM 856 N N . LEU A 1 101 ? -6.488 0.986 2.375 1.00 90.62 101 LEU A N 1
ATOM 857 C CA . LEU A 1 101 ? -5.313 1.852 2.224 1.00 90.62 101 LEU A CA 1
ATOM 858 C C . LEU A 1 101 ? -5.370 2.656 0.923 1.00 90.62 101 LEU A C 1
ATOM 860 O O . LEU A 1 101 ? -5.205 3.874 0.934 1.00 90.62 101 LEU A O 1
ATOM 864 N N . TYR A 1 102 ? -5.677 2.000 -0.198 1.00 89.50 102 TYR A N 1
ATOM 865 C CA . TYR A 1 102 ? -5.811 2.689 -1.473 1.00 89.50 102 TYR A CA 1
ATOM 866 C C . TYR A 1 102 ? -6.907 3.754 -1.429 1.00 89.50 102 TYR A C 1
ATOM 868 O O . TYR A 1 102 ? -6.663 4.900 -1.789 1.00 89.50 102 TYR A O 1
ATOM 876 N N . LYS A 1 103 ? -8.112 3.434 -0.951 1.00 83.44 103 LYS A N 1
ATOM 877 C CA . LYS A 1 103 ? -9.215 4.408 -0.847 1.00 83.44 103 LYS A CA 1
ATOM 878 C C . LYS A 1 103 ? -8.823 5.623 -0.028 1.00 83.44 103 LYS A C 1
ATOM 880 O O . LYS A 1 103 ? -9.051 6.753 -0.447 1.00 83.44 103 LYS A O 1
ATOM 885 N N . THR A 1 104 ? -8.268 5.372 1.144 1.00 83.06 104 THR A N 1
ATOM 886 C CA . THR A 1 104 ? -8.089 6.371 2.190 1.00 83.06 104 THR A CA 1
ATOM 887 C C . THR A 1 104 ? -6.837 7.205 1.990 1.00 83.06 104 THR A C 1
ATOM 889 O O . THR A 1 104 ? -6.776 8.312 2.506 1.00 83.06 104 THR A O 1
ATOM 892 N N . ILE A 1 105 ? -5.866 6.722 1.214 1.00 85.88 105 ILE A N 1
ATOM 893 C CA . ILE A 1 105 ? -4.662 7.475 0.855 1.00 85.88 105 ILE A CA 1
ATOM 894 C C . ILE A 1 105 ? -4.814 8.094 -0.543 1.00 85.88 105 ILE A C 1
ATOM 896 O O . ILE A 1 105 ? -4.584 9.287 -0.717 1.00 85.88 105 ILE A O 1
ATOM 900 N N . ARG A 1 106 ? -5.257 7.329 -1.551 1.00 81.50 106 ARG A N 1
ATOM 901 C CA . ARG A 1 106 ? -5.331 7.776 -2.960 1.00 81.50 106 ARG A CA 1
ATOM 902 C C . ARG A 1 106 ? -6.606 8.524 -3.335 1.00 81.50 106 ARG A C 1
ATOM 904 O O . ARG A 1 106 ? -6.649 9.183 -4.368 1.00 81.50 106 ARG A O 1
ATOM 911 N N . HIS A 1 107 ? -7.668 8.392 -2.555 1.00 71.31 107 HIS A N 1
ATOM 912 C CA . HIS A 1 107 ? -8.910 9.158 -2.753 1.00 71.31 107 HIS A CA 1
ATOM 913 C C . HIS A 1 107 ? -9.337 9.890 -1.474 1.00 71.31 107 HIS A C 1
ATOM 915 O O . HIS A 1 107 ? -10.400 10.503 -1.430 1.00 71.31 107 HIS A O 1
ATOM 921 N N . GLY A 1 108 ? -8.434 9.828 -0.493 1.00 66.00 108 GLY A N 1
ATOM 922 C CA . GLY A 1 108 ? -8.449 10.278 0.884 1.00 66.00 108 GLY A CA 1
ATOM 923 C C . GLY A 1 108 ? -8.346 11.761 1.178 1.00 66.00 108 GLY A C 1
ATOM 924 O O . GLY A 1 108 ? -8.170 12.595 0.289 1.00 66.00 108 GLY A O 1
ATOM 925 N N . THR A 1 109 ? -8.286 12.051 2.478 1.00 61.47 109 THR A N 1
ATOM 926 C CA . THR A 1 109 ? -7.750 13.306 3.021 1.00 61.47 109 THR A CA 1
ATOM 927 C C . THR A 1 109 ? -6.229 13.410 2.875 1.00 61.47 109 THR A C 1
ATOM 929 O O . THR A 1 109 ? -5.710 14.519 2.842 1.00 61.47 109 THR A O 1
ATOM 932 N N . ALA A 1 110 ? -5.511 12.298 2.656 1.00 56.22 110 ALA A N 1
ATOM 933 C CA . ALA A 1 110 ? -4.052 12.295 2.473 1.00 56.22 110 ALA A CA 1
ATOM 934 C C . ALA A 1 110 ? -3.571 13.190 1.315 1.00 56.22 110 ALA A C 1
ATOM 936 O O . ALA A 1 110 ? -2.475 13.742 1.354 1.00 56.22 110 ALA A O 1
ATOM 937 N N . HIS A 1 111 ? -4.412 13.384 0.293 1.00 55.19 111 HIS A N 1
ATOM 938 C CA . HIS A 1 111 ? -4.170 14.336 -0.795 1.00 55.19 111 HIS A CA 1
ATOM 939 C C . HIS A 1 111 ? -4.063 15.796 -0.340 1.00 55.19 111 HIS A C 1
ATOM 941 O O . HIS A 1 111 ? -3.485 16.614 -1.053 1.00 55.19 111 HIS A O 1
ATOM 947 N N . TYR A 1 112 ? -4.627 16.115 0.821 1.00 57.31 112 TYR A N 1
ATOM 948 C CA . TYR A 1 112 ? -4.576 17.422 1.464 1.00 57.31 112 TYR A CA 1
ATOM 949 C C . TYR A 1 112 ? -3.484 17.505 2.537 1.00 57.31 112 TYR A C 1
ATOM 951 O O . TYR A 1 112 ? -3.462 18.482 3.276 1.00 57.31 112 TYR A O 1
ATOM 959 N N . TYR A 1 113 ? -2.581 16.513 2.617 1.00 62.31 113 TYR A N 1
ATOM 960 C CA . TYR A 1 113 ? -1.587 16.395 3.695 1.00 62.31 113 TYR A CA 1
ATOM 961 C C . TYR A 1 113 ? -2.224 16.394 5.091 1.00 62.31 113 TYR A C 1
ATOM 963 O O . TYR A 1 113 ? -1.634 16.874 6.056 1.00 62.31 113 TYR A O 1
ATOM 971 N N . ASP A 1 114 ? -3.436 15.853 5.178 1.00 65.75 114 ASP A N 1
ATOM 972 C CA . ASP A 1 114 ? -4.219 15.808 6.401 1.00 65.75 114 ASP A CA 1
ATOM 973 C C . ASP A 1 114 ? -4.294 14.374 6.939 1.00 65.75 114 ASP A C 1
ATOM 975 O O . ASP A 1 114 ? -4.126 13.399 6.192 1.00 65.75 114 ASP A O 1
ATOM 979 N N . GLN A 1 115 ? -4.543 14.253 8.240 1.00 72.94 115 GLN A N 1
ATOM 980 C CA . GLN A 1 115 ? -4.698 12.969 8.911 1.00 72.94 115 GLN A CA 1
ATOM 981 C C . GLN A 1 115 ? -5.833 12.159 8.284 1.00 72.94 115 GLN A C 1
ATOM 983 O O . GLN A 1 115 ? -6.840 12.680 7.791 1.00 72.94 115 GLN A O 1
ATOM 988 N N . ILE A 1 116 ? -5.660 10.841 8.286 1.00 78.56 116 ILE A N 1
ATOM 989 C CA . ILE A 1 116 ? -6.590 9.921 7.642 1.00 78.56 116 ILE A CA 1
ATOM 990 C C . ILE A 1 116 ? -7.373 9.210 8.732 1.00 78.56 116 ILE A C 1
ATOM 992 O O . ILE A 1 116 ? -6.975 8.152 9.214 1.00 78.56 116 ILE A O 1
ATOM 996 N N . ILE A 1 117 ? -8.501 9.807 9.107 1.00 79.25 117 ILE A N 1
ATOM 997 C CA . ILE A 1 117 ? -9.374 9.272 10.147 1.00 79.25 117 ILE A CA 1
ATOM 998 C C . ILE A 1 117 ? -10.689 8.832 9.516 1.00 79.25 117 ILE A C 1
ATOM 1000 O O . ILE A 1 117 ? -11.399 9.610 8.876 1.00 79.25 117 ILE A O 1
ATOM 1004 N N . LEU A 1 118 ? -11.034 7.566 9.715 1.00 80.50 118 LEU A N 1
ATOM 1005 C CA . LEU A 1 118 ? -12.282 6.978 9.255 1.00 80.50 118 LEU A CA 1
ATOM 1006 C C . LEU A 1 118 ? -13.212 6.791 10.442 1.00 80.50 118 LEU A C 1
ATOM 1008 O O . LEU A 1 118 ? -12.861 6.140 11.423 1.00 80.50 118 LEU A O 1
ATOM 1012 N N . ALA A 1 119 ? -14.418 7.338 10.346 1.00 77.44 119 ALA A N 1
ATOM 1013 C CA . ALA A 1 119 ? -15.436 7.138 11.363 1.00 77.44 119 ALA A CA 1
ATOM 1014 C C . ALA A 1 119 ? -16.174 5.814 11.126 1.00 77.44 119 ALA A C 1
ATOM 1016 O O . ALA A 1 119 ? -16.801 5.622 10.084 1.00 77.44 119 ALA A O 1
ATOM 1017 N N . GLY A 1 120 ? -16.116 4.923 12.111 1.00 73.12 120 GLY A N 1
ATOM 1018 C CA . GLY A 1 120 ? -17.087 3.853 12.299 1.00 73.12 120 GLY A CA 1
ATOM 1019 C C . GLY A 1 120 ? -18.227 4.289 13.227 1.00 73.12 120 GLY A C 1
ATOM 1020 O O . GLY A 1 120 ? -18.246 5.404 13.771 1.00 73.12 120 GLY A O 1
ATOM 1021 N N . ASP A 1 121 ? -19.188 3.393 13.435 1.00 74.19 121 ASP A N 1
ATOM 1022 C CA . ASP A 1 121 ? -20.384 3.681 14.235 1.00 74.19 121 ASP A CA 1
ATOM 1023 C C . ASP A 1 121 ? -20.020 4.022 15.697 1.00 74.19 121 ASP A C 1
ATOM 1025 O O . ASP A 1 121 ? -20.531 4.991 16.257 1.00 74.19 121 ASP A O 1
ATOM 1029 N N . ASP A 1 122 ? -19.060 3.303 16.278 1.00 75.06 122 ASP A N 1
ATOM 1030 C CA . ASP A 1 122 ? -18.606 3.355 17.680 1.00 75.06 122 ASP A CA 1
ATOM 1031 C C . ASP A 1 122 ? -17.064 3.402 17.826 1.00 75.06 122 ASP A C 1
ATOM 1033 O O . ASP A 1 122 ? -16.516 3.267 18.926 1.00 75.06 122 ASP A O 1
ATOM 1037 N N . PHE A 1 123 ? -16.345 3.625 16.722 1.00 79.44 123 PHE A N 1
ATOM 1038 C CA . PHE A 1 123 ? -14.890 3.784 16.713 1.00 79.44 123 PHE A CA 1
ATOM 1039 C C . PHE A 1 123 ? -14.412 4.769 15.647 1.00 79.44 123 PHE A C 1
ATOM 1041 O O . PHE A 1 123 ? -15.153 5.135 14.735 1.00 79.44 123 PHE A O 1
ATOM 1048 N N . TYR A 1 124 ? -13.148 5.154 15.755 1.00 81.94 124 TYR A N 1
ATOM 1049 C CA . TYR A 1 124 ? -12.375 5.819 14.719 1.00 81.94 124 TYR A CA 1
ATOM 1050 C C . TYR A 1 124 ? -11.210 4.917 14.309 1.00 81.94 124 TYR A C 1
ATOM 1052 O O . TYR A 1 124 ? -10.595 4.287 15.168 1.00 81.94 124 TYR A O 1
ATOM 1060 N N . LEU A 1 125 ? -10.921 4.843 13.010 1.00 85.56 125 LEU A N 1
ATOM 1061 C CA . LEU A 1 125 ? -9.695 4.251 12.480 1.00 85.56 125 LEU A CA 1
ATOM 1062 C C . LEU A 1 125 ? -8.790 5.365 11.967 1.00 85.56 125 LEU A C 1
ATOM 1064 O O . LEU A 1 125 ? -9.074 5.952 10.926 1.00 85.56 125 LEU A O 1
ATOM 1068 N N . ASP A 1 126 ? -7.720 5.630 12.699 1.00 87.12 126 ASP A N 1
ATOM 1069 C CA . ASP A 1 126 ? -6.619 6.493 12.284 1.00 87.12 126 ASP A CA 1
ATOM 1070 C C . ASP A 1 126 ? -5.594 5.670 11.494 1.00 87.12 126 ASP A C 1
ATOM 1072 O O . ASP A 1 126 ? -5.234 4.568 11.909 1.00 87.12 126 ASP A O 1
ATOM 1076 N N . ILE A 1 127 ? -5.136 6.176 10.350 1.00 87.94 127 ILE A N 1
ATOM 1077 C CA . ILE A 1 127 ? -4.051 5.564 9.578 1.00 87.94 127 ILE A CA 1
ATOM 1078 C C . ILE A 1 127 ? -2.783 6.383 9.801 1.00 87.94 127 ILE A C 1
ATOM 1080 O O . ILE A 1 127 ? -2.558 7.409 9.155 1.00 87.94 127 ILE A O 1
ATOM 1084 N N . ALA A 1 128 ? -1.930 5.885 10.691 1.00 87.50 128 ALA A N 1
ATOM 1085 C CA . ALA A 1 128 ? -0.644 6.484 11.002 1.00 87.50 128 ALA A CA 1
ATOM 1086 C C . ALA A 1 128 ? 0.391 6.097 9.941 1.00 87.50 128 ALA A C 1
ATOM 1088 O O . ALA A 1 128 ? 0.771 4.931 9.808 1.00 87.50 128 ALA A O 1
ATOM 1089 N N . ILE A 1 129 ? 0.847 7.091 9.179 1.00 88.19 129 ILE A N 1
ATOM 1090 C CA . ILE A 1 129 ? 1.811 6.905 8.093 1.00 88.19 129 ILE A CA 1
ATOM 1091 C C . ILE A 1 129 ? 3.218 7.243 8.580 1.00 88.19 129 ILE A C 1
ATOM 1093 O O . ILE A 1 129 ? 3.504 8.389 8.946 1.00 88.19 129 ILE A O 1
ATOM 1097 N N . PHE A 1 130 ? 4.119 6.268 8.482 1.00 84.31 130 PHE A N 1
ATOM 1098 C CA . PHE A 1 130 ? 5.539 6.471 8.750 1.00 84.31 130 PHE A CA 1
ATOM 1099 C C . PHE A 1 130 ? 6.286 7.008 7.528 1.00 84.31 130 PHE A C 1
ATOM 1101 O O . PHE A 1 130 ? 6.005 6.648 6.387 1.00 84.31 130 PHE A O 1
ATOM 1108 N N . GLY A 1 131 ? 7.241 7.902 7.769 1.00 83.56 131 GLY A N 1
ATOM 1109 C CA . GLY A 1 131 ? 8.172 8.383 6.751 1.00 83.56 131 GLY A CA 1
ATOM 1110 C C . GLY A 1 131 ? 9.550 7.729 6.898 1.00 83.56 131 GLY A C 1
ATOM 1111 O O . GLY A 1 131 ? 9.759 6.961 7.837 1.00 83.56 131 GLY A O 1
ATOM 1112 N N . PRO A 1 132 ? 10.502 8.047 6.008 1.00 87.25 132 PRO A N 1
ATOM 1113 C CA . PRO A 1 132 ? 11.921 7.741 6.187 1.00 87.25 132 PRO A CA 1
ATOM 1114 C C . PRO A 1 132 ? 12.462 8.313 7.506 1.00 87.25 132 PRO A C 1
ATOM 1116 O O . PRO A 1 132 ? 12.715 9.516 7.618 1.00 87.25 132 PRO A O 1
ATOM 1119 N N . GLY A 1 133 ? 12.661 7.442 8.496 1.00 86.25 133 GLY A N 1
ATOM 1120 C CA . GLY A 1 133 ? 13.426 7.759 9.702 1.00 86.25 133 GLY A CA 1
ATOM 1121 C C . GLY A 1 133 ? 14.900 8.015 9.379 1.00 86.25 133 GLY A C 1
ATOM 1122 O O . GLY A 1 133 ? 15.393 7.616 8.319 1.00 86.25 133 GLY A O 1
ATOM 1123 N N . TYR A 1 134 ? 15.615 8.692 10.278 1.00 87.69 134 TYR A N 1
ATOM 1124 C CA . TYR A 1 134 ? 17.060 8.848 10.123 1.00 87.69 134 TYR A CA 1
ATOM 1125 C C . TYR A 1 134 ? 17.738 7.472 10.103 1.00 87.69 134 TYR A C 1
ATOM 1127 O O . TYR A 1 134 ? 17.463 6.625 10.945 1.00 87.69 134 TYR A O 1
ATOM 1135 N N . SER A 1 135 ? 18.621 7.253 9.129 1.00 87.38 135 SER A N 1
ATOM 1136 C CA . SER A 1 135 ? 19.283 5.974 8.835 1.00 87.38 135 SER A CA 1
ATOM 1137 C C . SER A 1 135 ? 18.356 4.842 8.362 1.00 87.38 135 SER A C 1
ATOM 1139 O O . SER A 1 135 ? 18.826 3.731 8.136 1.00 87.38 135 SER A O 1
ATOM 1141 N N . PHE A 1 136 ? 17.058 5.095 8.157 1.00 89.00 136 PHE A N 1
ATOM 1142 C CA . PHE A 1 136 ? 16.092 4.070 7.740 1.00 89.00 136 PHE A CA 1
ATOM 1143 C C . PHE A 1 136 ? 15.907 4.121 6.217 1.00 89.00 136 PHE A C 1
ATOM 1145 O O . PHE A 1 136 ? 14.848 4.489 5.693 1.00 89.00 136 PHE A O 1
ATOM 1152 N N . SER A 1 137 ? 16.982 3.795 5.492 1.00 92.75 137 SER A N 1
ATOM 1153 C CA . SER A 1 137 ? 16.959 3.644 4.033 1.00 92.75 137 SER A CA 1
ATOM 1154 C C . SER A 1 137 ? 16.043 2.486 3.607 1.00 92.75 137 SER A C 1
ATOM 1156 O O . SER A 1 137 ? 15.631 1.661 4.422 1.00 92.75 137 SER A O 1
ATOM 1158 N N . LEU A 1 138 ? 15.720 2.386 2.316 1.00 93.19 138 LEU A N 1
ATOM 1159 C CA . LEU A 1 138 ? 14.948 1.238 1.815 1.00 93.19 138 LEU A CA 1
ATOM 1160 C C . LEU A 1 138 ? 15.696 -0.094 1.971 1.00 93.19 138 LEU A C 1
ATOM 1162 O O . LEU A 1 138 ? 15.063 -1.127 2.176 1.00 93.19 138 LEU A O 1
ATOM 1166 N N . GLU A 1 139 ? 17.026 -0.065 1.894 1.00 93.00 139 GLU A N 1
ATOM 1167 C CA . GLU A 1 139 ? 17.872 -1.230 2.172 1.00 93.00 139 GLU A CA 1
ATOM 1168 C C . GLU A 1 139 ? 17.731 -1.648 3.637 1.00 93.00 139 GLU A C 1
ATOM 1170 O O . GLU A 1 139 ? 17.365 -2.787 3.908 1.00 93.00 139 GLU A O 1
ATOM 1175 N N . TYR A 1 140 ? 17.852 -0.697 4.569 1.00 91.69 140 TYR A N 1
ATOM 1176 C CA . TYR A 1 140 ? 17.621 -0.954 5.990 1.00 91.69 140 TYR A CA 1
ATOM 1177 C C . TYR A 1 140 ? 16.227 -1.544 6.251 1.00 91.69 140 TYR A C 1
ATOM 1179 O O . TYR A 1 140 ? 16.097 -2.543 6.949 1.00 91.69 140 TYR A O 1
ATOM 1187 N N . LEU A 1 141 ? 15.172 -0.978 5.657 1.00 91.00 141 LEU A N 1
ATOM 1188 C CA . LEU A 1 141 ? 13.820 -1.524 5.817 1.00 91.00 141 LEU A CA 1
ATOM 1189 C C . LEU A 1 141 ? 13.698 -2.963 5.303 1.00 91.00 141 LEU A C 1
ATOM 1191 O O . LEU A 1 141 ? 12.939 -3.745 5.869 1.00 91.00 141 LEU A O 1
ATOM 1195 N N . THR A 1 142 ? 14.428 -3.307 4.242 1.00 89.31 142 THR A N 1
ATOM 1196 C CA . THR A 1 142 ? 14.462 -4.674 3.707 1.00 89.31 142 THR A CA 1
ATOM 1197 C C . THR A 1 142 ? 15.145 -5.622 4.692 1.00 89.31 142 THR A C 1
ATOM 1199 O O . THR A 1 142 ? 14.598 -6.683 4.989 1.00 89.31 142 THR A O 1
ATOM 1202 N N . ASP A 1 143 ? 16.291 -5.216 5.241 1.00 89.50 143 ASP A N 1
ATOM 1203 C CA . ASP A 1 143 ? 17.095 -6.027 6.163 1.00 89.50 143 ASP A CA 1
ATOM 1204 C C . ASP A 1 143 ? 16.425 -6.212 7.536 1.00 89.50 143 ASP A C 1
ATOM 1206 O O . ASP A 1 143 ? 16.534 -7.277 8.142 1.00 89.50 143 ASP A O 1
ATOM 1210 N N . TYR A 1 144 ? 15.683 -5.203 8.003 1.00 87.31 144 TYR A N 1
ATOM 1211 C CA . TYR A 1 144 ? 15.037 -5.158 9.324 1.00 87.31 144 TYR A CA 1
ATOM 1212 C C . TYR A 1 144 ? 13.503 -5.140 9.215 1.00 87.31 144 TYR A C 1
ATOM 1214 O O . TYR A 1 144 ? 12.793 -4.461 9.970 1.00 87.31 144 TYR A O 1
ATOM 1222 N N . ARG A 1 145 ? 12.967 -5.888 8.244 1.00 84.00 145 ARG A N 1
ATOM 1223 C CA . ARG A 1 145 ? 11.531 -5.934 7.924 1.00 84.00 145 ARG A CA 1
ATOM 1224 C C . ARG A 1 145 ? 10.653 -6.288 9.127 1.00 84.00 145 ARG A C 1
ATOM 1226 O O . ARG A 1 145 ? 9.622 -5.642 9.330 1.00 84.00 145 ARG A O 1
ATOM 1233 N N . ASP A 1 146 ? 11.056 -7.289 9.907 1.00 80.06 146 ASP A N 1
ATOM 1234 C CA . ASP A 1 146 ? 10.279 -7.795 11.049 1.00 80.06 146 ASP A CA 1
ATOM 1235 C C . ASP A 1 146 ? 10.192 -6.767 12.188 1.00 80.06 146 ASP A C 1
ATOM 1237 O O . ASP A 1 146 ? 9.158 -6.629 12.841 1.00 80.06 146 ASP A O 1
ATOM 1241 N N . GLU A 1 147 ? 11.254 -5.986 12.384 1.00 79.81 147 GLU A N 1
ATOM 1242 C CA . GLU A 1 147 ? 11.328 -4.941 13.411 1.00 79.81 147 GLU A CA 1
ATOM 1243 C C . GLU A 1 147 ? 10.514 -3.699 13.025 1.00 79.81 147 GLU A C 1
ATOM 1245 O O . GLU A 1 147 ? 9.957 -3.011 13.879 1.00 79.81 147 GLU A O 1
ATOM 1250 N N . SER A 1 148 ? 10.378 -3.443 11.724 1.00 70.50 148 SER A N 1
ATOM 1251 C CA . SER A 1 148 ? 9.740 -2.241 11.182 1.00 70.50 148 SER A CA 1
ATOM 1252 C C . SER A 1 148 ? 8.204 -2.232 11.273 1.00 70.50 148 SER A C 1
ATOM 1254 O O . SER A 1 148 ? 7.590 -1.246 10.858 1.00 70.50 148 SER A O 1
ATOM 1256 N N . LYS A 1 149 ? 7.573 -3.319 11.760 1.00 68.19 149 LYS A N 1
ATOM 1257 C CA . LYS A 1 149 ? 6.116 -3.489 11.985 1.00 68.19 149 LYS A CA 1
ATOM 1258 C C . LYS A 1 149 ? 5.223 -2.742 10.977 1.00 68.19 149 LYS A C 1
ATOM 1260 O O . LYS A 1 149 ? 4.354 -1.944 11.331 1.00 68.19 149 LYS A O 1
ATOM 1265 N N . HIS A 1 150 ? 5.442 -3.018 9.695 1.00 74.06 150 HIS A N 1
ATOM 1266 C CA . HIS A 1 150 ? 4.968 -2.199 8.573 1.00 74.06 150 HIS A CA 1
ATOM 1267 C C . HIS A 1 150 ? 3.453 -2.115 8.370 1.00 74.06 150 HIS A C 1
ATOM 1269 O O . HIS A 1 150 ? 2.991 -1.224 7.647 1.00 74.06 150 HIS A O 1
ATOM 1275 N N . LEU A 1 151 ? 2.699 -3.042 8.970 1.00 87.31 151 LEU A N 1
ATOM 1276 C CA . LEU A 1 151 ? 1.246 -3.086 8.883 1.00 87.31 151 LEU A CA 1
ATOM 1277 C C . LEU A 1 151 ? 0.631 -3.790 10.101 1.00 87.31 151 LEU A C 1
ATOM 1279 O O . LEU A 1 151 ? 0.508 -5.013 10.120 1.00 87.31 151 LEU A O 1
ATOM 1283 N N . HIS A 1 152 ? 0.227 -3.024 11.114 1.00 87.44 152 HIS A N 1
ATOM 1284 C CA . HIS A 1 152 ? -0.405 -3.568 12.321 1.00 87.44 152 HIS A CA 1
ATOM 1285 C C . HIS A 1 152 ? -1.466 -2.626 12.901 1.00 87.44 152 HIS A C 1
ATOM 1287 O O . HIS A 1 152 ? -1.499 -1.433 12.593 1.00 87.44 152 HIS A O 1
ATOM 1293 N N . PHE A 1 153 ? -2.362 -3.191 13.714 1.00 87.19 153 PHE A N 1
ATOM 1294 C CA . PHE A 1 153 ? -3.440 -2.460 14.375 1.00 87.19 153 PHE A CA 1
ATOM 1295 C C . PHE A 1 153 ? -3.178 -2.384 15.874 1.00 87.19 153 PHE A C 1
ATOM 1297 O O . PHE A 1 153 ? -2.995 -3.418 16.514 1.00 87.19 153 PHE A O 1
ATOM 1304 N N . GLU A 1 154 ? -3.276 -1.183 16.428 1.00 88.44 154 GLU A N 1
ATOM 1305 C CA . GLU A 1 154 ? -3.186 -0.920 17.859 1.00 88.44 154 GLU A CA 1
ATOM 1306 C C . GLU A 1 154 ? -4.465 -0.229 18.343 1.00 88.44 154 GLU A C 1
ATOM 1308 O O . GLU A 1 154 ? -5.054 0.608 17.652 1.00 88.44 154 GLU A O 1
ATOM 1313 N N . LYS A 1 155 ? -4.916 -0.573 19.552 1.00 84.75 155 LYS A N 1
ATOM 1314 C CA . LYS A 1 155 ? -5.963 0.192 20.232 1.00 84.75 155 LYS A CA 1
ATOM 1315 C C . LYS A 1 155 ? -5.318 1.323 21.027 1.00 84.75 155 LYS A C 1
ATOM 1317 O O . LYS A 1 155 ? -4.675 1.066 22.044 1.00 84.75 155 LYS A O 1
ATOM 1322 N N . VAL A 1 156 ? -5.578 2.564 20.628 1.00 83.06 156 VAL A N 1
ATOM 1323 C CA . VAL A 1 156 ? -5.109 3.739 21.364 1.00 83.06 156 VAL A CA 1
ATOM 1324 C C . VAL A 1 156 ? -5.929 3.877 22.646 1.00 83.06 156 VAL A C 1
ATOM 1326 O O . VAL A 1 156 ? -7.160 3.939 22.616 1.00 83.06 156 VAL A O 1
ATOM 1329 N N . LYS A 1 157 ? -5.238 3.875 23.790 1.00 72.94 157 LYS A N 1
ATOM 1330 C CA . LYS A 1 157 ? -5.850 3.981 25.127 1.00 72.94 157 LYS A CA 1
ATOM 1331 C C . LYS A 1 157 ? -5.870 5.408 25.677 1.00 72.94 157 LYS A C 1
ATOM 1333 O O . LYS A 1 157 ? -6.523 5.638 26.689 1.00 72.94 157 LYS A O 1
ATOM 1338 N N . ASP A 1 158 ? -5.150 6.336 25.052 1.00 75.00 158 ASP A N 1
ATOM 1339 C CA . ASP A 1 158 ? -5.044 7.713 25.527 1.00 75.00 158 ASP A CA 1
ATOM 1340 C C . ASP A 1 158 ? -6.242 8.553 25.062 1.00 75.00 158 ASP A C 1
ATOM 1342 O O . ASP A 1 158 ? -6.374 8.901 23.889 1.00 75.00 158 ASP A O 1
ATOM 1346 N N . GLU A 1 159 ? -7.123 8.903 25.999 1.00 66.25 159 GLU A N 1
ATOM 1347 C CA . GLU A 1 159 ? -8.258 9.795 25.743 1.00 66.25 159 GLU A CA 1
ATOM 1348 C C . GLU A 1 159 ? -7.818 11.214 25.336 1.00 66.25 159 GLU A C 1
ATOM 1350 O O . GLU A 1 159 ? -8.579 11.929 24.679 1.00 66.25 159 GLU A O 1
ATOM 1355 N N . ASN A 1 160 ? -6.589 11.632 25.667 1.00 74.44 160 ASN A N 1
ATOM 1356 C CA . ASN A 1 160 ? -6.059 12.923 25.227 1.00 74.44 160 ASN A CA 1
ATOM 1357 C C . ASN A 1 160 ? -5.712 12.923 23.735 1.00 74.44 160 ASN A C 1
ATOM 1359 O O . ASN A 1 160 ? -5.836 13.967 23.096 1.00 74.44 160 ASN A O 1
ATOM 1363 N N . GLU A 1 161 ? -5.347 11.776 23.149 1.00 74.00 161 GLU A N 1
ATOM 1364 C CA . GLU A 1 161 ? -5.138 11.688 21.699 1.00 74.00 161 GLU A CA 1
ATOM 1365 C C . GLU A 1 161 ? -6.437 11.964 20.937 1.00 74.00 161 GLU A C 1
ATOM 1367 O O . GLU A 1 161 ? -6.428 12.743 19.989 1.00 74.00 161 GLU A O 1
ATOM 1372 N N . LEU A 1 162 ? -7.575 11.417 21.382 1.00 72.31 162 LEU A N 1
ATOM 1373 C CA . LEU A 1 162 ? -8.883 11.704 20.775 1.00 72.31 162 LEU A CA 1
ATOM 1374 C C . LEU A 1 162 ? -9.180 13.213 20.754 1.00 72.31 162 LEU A C 1
ATOM 1376 O O . LEU A 1 162 ? -9.614 13.740 19.729 1.00 72.31 162 LEU A O 1
ATOM 1380 N N . LYS A 1 163 ? -8.892 13.913 21.859 1.00 72.56 163 LYS A N 1
ATOM 1381 C CA . LYS A 1 163 ? -9.059 15.371 21.973 1.00 72.56 163 LYS A CA 1
ATOM 1382 C C . LYS A 1 163 ? -8.119 16.143 21.053 1.00 72.56 163 LYS A C 1
ATOM 1384 O O . LYS A 1 163 ? -8.567 17.066 20.378 1.00 72.56 163 LYS A O 1
ATOM 1389 N N . ASN A 1 164 ? -6.845 15.756 20.996 1.00 78.38 164 ASN A N 1
ATOM 1390 C CA . ASN A 1 164 ? -5.847 16.389 20.128 1.00 78.38 164 ASN A CA 1
ATOM 1391 C C . ASN A 1 164 ? -6.198 16.240 18.640 1.00 78.38 164 ASN A C 1
ATOM 1393 O O . ASN A 1 164 ? -5.900 17.127 17.846 1.00 78.38 164 ASN A O 1
ATOM 1397 N N . LEU A 1 165 ? -6.870 15.144 18.282 1.00 74.69 165 LEU A N 1
ATOM 1398 C CA . LEU A 1 165 ? -7.387 14.875 16.940 1.00 74.69 165 LEU A CA 1
ATOM 1399 C C . LEU A 1 165 ? -8.768 15.514 16.680 1.00 74.69 165 LEU A C 1
ATOM 1401 O O . LEU A 1 165 ? -9.322 15.357 15.594 1.00 74.69 165 LEU A O 1
ATOM 1405 N N . GLY A 1 166 ? -9.359 16.211 17.660 1.00 75.94 166 GLY A N 1
ATOM 1406 C CA . GLY A 1 166 ? -10.680 16.839 17.535 1.00 75.94 166 GLY A CA 1
ATOM 1407 C C . GLY A 1 166 ? -11.841 15.845 17.395 1.00 75.94 166 GLY A C 1
ATOM 1408 O O . GLY A 1 166 ? -12.883 16.186 16.830 1.00 75.94 166 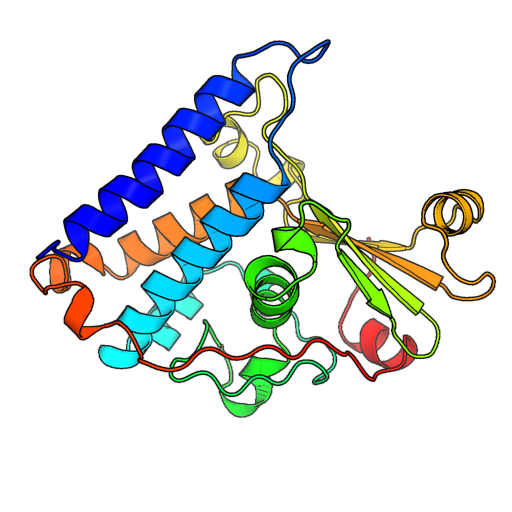GLY A O 1
ATOM 1409 N N . LEU A 1 167 ? -11.669 14.608 17.866 1.00 80.50 167 LEU A N 1
ATOM 1410 C CA . LEU A 1 167 ? -12.647 13.528 17.735 1.00 80.50 167 LEU A CA 1
ATOM 1411 C C . LEU A 1 167 ? -13.631 13.494 18.912 1.00 80.50 167 LEU A C 1
ATOM 1413 O O . LEU A 1 167 ? -13.337 13.951 20.015 1.00 80.50 167 LEU A O 1
ATOM 1417 N N . ILE A 1 168 ? -14.820 12.931 18.674 1.00 74.69 168 ILE A N 1
ATOM 1418 C CA . ILE A 1 168 ? -15.877 12.841 19.691 1.00 74.69 168 ILE A CA 1
ATOM 1419 C C . ILE A 1 168 ? -15.466 11.841 20.780 1.00 74.69 168 ILE A C 1
ATOM 1421 O O . ILE A 1 168 ? -15.141 10.688 20.485 1.00 74.69 168 ILE A O 1
ATOM 1425 N N . GLU A 1 169 ? -15.542 12.274 22.040 1.00 68.75 169 GLU A N 1
ATOM 1426 C CA . GLU A 1 169 ? -15.287 11.441 23.220 1.00 68.75 169 GLU A CA 1
ATOM 1427 C C . GLU A 1 169 ? -16.288 10.273 23.334 1.00 68.75 169 GLU A C 1
ATOM 1429 O O . GLU A 1 169 ? -17.455 10.381 22.954 1.00 68.75 169 GLU A O 1
ATOM 1434 N N . GLY A 1 170 ? -15.837 9.132 23.867 1.00 71.19 170 GLY A N 1
ATOM 1435 C CA . GLY A 1 170 ? -16.672 7.938 24.076 1.00 71.19 170 GLY A CA 1
ATOM 1436 C C . GLY A 1 170 ? -16.666 6.913 22.933 1.00 71.19 170 GLY A C 1
ATOM 1437 O O . GLY A 1 170 ? -17.290 5.860 23.062 1.00 71.19 170 GLY A O 1
ATOM 1438 N N . LYS A 1 171 ? -15.938 7.172 21.837 1.00 76.25 171 LYS A N 1
ATOM 1439 C CA . LYS A 1 171 ? -15.619 6.175 20.799 1.00 76.25 171 LYS A CA 1
ATOM 1440 C C . LYS A 1 171 ? -14.210 5.617 20.991 1.00 76.25 171 LYS A C 1
ATOM 1442 O O . LYS A 1 171 ? -13.323 6.308 21.479 1.00 76.25 171 LYS A O 1
ATOM 1447 N N . ASN A 1 172 ? -13.986 4.372 20.572 1.00 81.12 172 ASN A N 1
ATOM 1448 C CA . ASN A 1 172 ? -12.639 3.792 20.593 1.00 81.12 172 ASN A CA 1
ATOM 1449 C C . ASN A 1 172 ? -11.795 4.371 19.449 1.00 81.12 172 ASN A C 1
ATOM 1451 O O . ASN A 1 172 ? -12.291 4.467 18.329 1.00 81.12 172 ASN A O 1
ATOM 1455 N N . LEU A 1 173 ? -10.521 4.677 19.693 1.00 83.69 173 LEU A N 1
ATOM 1456 C CA . LEU A 1 173 ? -9.563 4.992 18.634 1.00 83.69 173 LEU A CA 1
ATOM 1457 C C . LEU A 1 173 ? -8.716 3.755 18.326 1.00 83.69 173 LEU A C 1
ATOM 1459 O O . LEU A 1 173 ? -8.033 3.211 19.194 1.00 83.69 173 LEU A O 1
ATOM 1463 N N . ILE A 1 174 ? -8.793 3.294 17.084 1.00 87.06 174 ILE A N 1
ATOM 1464 C CA . ILE A 1 174 ? -7.944 2.242 16.537 1.00 87.06 174 ILE A CA 1
ATOM 1465 C C . ILE A 1 174 ? -6.944 2.911 15.604 1.00 87.06 174 ILE A C 1
ATOM 1467 O O . ILE A 1 174 ? -7.342 3.693 14.744 1.00 87.06 174 ILE A O 1
ATOM 1471 N N . ARG A 1 175 ? -5.661 2.594 15.751 1.00 88.50 175 ARG A N 1
ATOM 1472 C CA . ARG A 1 175 ? -4.604 3.061 14.860 1.00 88.50 175 ARG A CA 1
ATOM 1473 C C . ARG A 1 175 ? -4.143 1.909 13.983 1.00 88.50 175 ARG A C 1
ATOM 1475 O O . ARG A 1 175 ? -3.764 0.855 14.483 1.00 88.50 175 ARG A O 1
ATOM 1482 N N . LEU A 1 176 ? -4.199 2.108 12.673 1.00 90.81 176 LEU A N 1
ATOM 1483 C CA . LEU A 1 176 ? -3.509 1.285 11.696 1.00 90.81 176 LEU A CA 1
ATOM 1484 C C . LEU A 1 176 ? -2.186 1.963 11.368 1.00 90.81 176 LEU A C 1
ATOM 1486 O O . LEU A 1 176 ? -2.160 3.042 10.779 1.00 90.81 176 LEU A O 1
ATOM 1490 N N . PHE A 1 177 ? -1.093 1.304 11.705 1.00 89.19 177 PHE A N 1
ATOM 1491 C CA . PHE A 1 177 ? 0.228 1.735 11.296 1.00 89.19 177 PHE A CA 1
ATOM 1492 C C . PHE A 1 177 ? 0.519 1.267 9.877 1.00 89.19 177 PHE A C 1
ATOM 1494 O O . PHE A 1 177 ? 0.297 0.103 9.544 1.00 89.19 177 PHE A O 1
ATOM 1501 N N . PHE A 1 178 ? 1.018 2.177 9.048 1.00 91.69 178 PHE A N 1
ATOM 1502 C CA . PHE A 1 178 ? 1.345 1.916 7.656 1.00 91.69 178 PHE A CA 1
ATOM 1503 C C . PHE A 1 178 ? 2.732 2.466 7.315 1.00 91.69 178 PHE A C 1
ATOM 1505 O O . PHE A 1 178 ? 2.978 3.672 7.404 1.00 91.69 178 PHE A O 1
ATOM 1512 N N . ASN A 1 179 ? 3.635 1.580 6.886 1.00 92.38 179 ASN A N 1
ATOM 1513 C CA . ASN A 1 179 ? 4.941 1.956 6.353 1.00 92.38 179 ASN A CA 1
ATOM 1514 C C . ASN A 1 179 ? 4.922 1.906 4.807 1.00 92.38 179 ASN A C 1
ATOM 1516 O O . ASN A 1 179 ? 4.976 0.821 4.218 1.00 92.38 179 ASN A O 1
ATOM 1520 N N . PRO A 1 180 ? 4.877 3.065 4.124 1.00 93.00 180 PRO A N 1
ATOM 1521 C CA . PRO A 1 180 ? 4.831 3.128 2.667 1.00 93.00 180 PRO A CA 1
ATOM 1522 C C . PRO A 1 180 ? 6.121 2.661 1.982 1.00 93.00 180 PRO A C 1
ATOM 1524 O O . PRO A 1 180 ? 6.062 2.276 0.816 1.00 93.00 180 PRO A O 1
ATOM 1527 N N . GLY A 1 181 ? 7.267 2.677 2.670 1.00 93.81 181 GLY A N 1
ATOM 1528 C CA . GLY A 1 181 ? 8.536 2.172 2.141 1.00 93.81 181 GLY A CA 1
ATOM 1529 C C . GLY A 1 181 ? 8.505 0.656 1.969 1.00 93.81 181 GLY A C 1
ATOM 1530 O O . GLY A 1 181 ? 8.794 0.150 0.887 1.00 93.81 181 GLY A O 1
ATOM 1531 N N . LEU A 1 182 ? 8.050 -0.064 2.997 1.00 93.81 182 LEU A N 1
ATOM 1532 C CA . LEU A 1 182 ? 7.886 -1.521 2.937 1.00 93.81 182 LEU A CA 1
ATOM 1533 C C . LEU A 1 182 ? 6.780 -1.944 1.968 1.00 93.8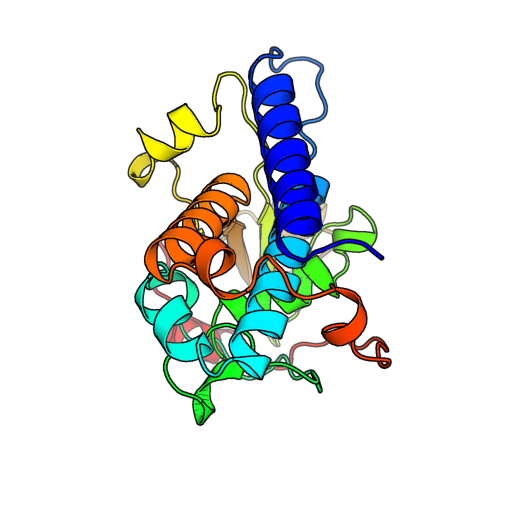1 182 LEU A C 1
ATOM 1535 O O . LEU A 1 182 ? 6.979 -2.862 1.175 1.00 93.81 182 LEU A O 1
ATOM 1539 N N . PHE A 1 183 ? 5.672 -1.201 1.929 1.00 95.06 183 PHE A N 1
ATOM 1540 C CA . PHE A 1 183 ? 4.637 -1.425 0.920 1.00 95.06 183 PHE A CA 1
ATOM 1541 C C . PHE A 1 183 ? 5.160 -1.249 -0.513 1.00 95.06 183 PHE A C 1
ATOM 1543 O O . PHE A 1 183 ? 4.860 -2.051 -1.398 1.00 95.06 183 PHE A O 1
ATOM 1550 N N . TYR A 1 184 ? 5.971 -0.216 -0.751 1.00 95.44 184 TYR A N 1
ATOM 1551 C CA . TYR A 1 184 ? 6.624 0.001 -2.038 1.00 95.44 184 TYR A CA 1
ATOM 1552 C C . TYR A 1 184 ? 7.562 -1.157 -2.416 1.00 95.44 184 TYR A C 1
ATOM 1554 O O . TYR A 1 184 ? 7.497 -1.632 -3.554 1.00 95.44 184 TYR A O 1
ATOM 1562 N N . ILE A 1 185 ? 8.393 -1.626 -1.478 1.00 95.00 185 ILE A N 1
ATOM 1563 C CA . ILE A 1 185 ? 9.307 -2.760 -1.681 1.00 95.00 185 ILE A CA 1
ATOM 1564 C C . ILE A 1 185 ? 8.516 -4.007 -2.092 1.00 95.00 185 ILE A C 1
ATOM 1566 O O . ILE A 1 185 ? 8.814 -4.599 -3.131 1.00 95.00 185 ILE A O 1
ATOM 1570 N N . ASP A 1 186 ? 7.443 -4.337 -1.370 1.00 95.25 186 ASP A N 1
ATOM 1571 C CA . ASP A 1 186 ? 6.595 -5.495 -1.674 1.00 95.25 186 ASP A CA 1
ATOM 1572 C C . ASP A 1 186 ? 5.977 -5.427 -3.073 1.00 95.25 186 ASP A C 1
ATOM 1574 O O . ASP A 1 186 ? 5.995 -6.408 -3.823 1.00 95.25 186 ASP A O 1
ATOM 1578 N N . LEU A 1 187 ? 5.462 -4.258 -3.466 1.00 95.75 187 LEU A N 1
ATOM 1579 C CA . LEU A 1 187 ? 4.927 -4.054 -4.811 1.00 95.75 187 LEU A CA 1
ATOM 1580 C C . LEU A 1 187 ? 6.007 -4.221 -5.879 1.00 95.75 187 LEU A C 1
ATOM 1582 O O . LEU A 1 187 ? 5.774 -4.882 -6.895 1.00 95.75 187 LEU A O 1
ATOM 1586 N N . LYS A 1 188 ? 7.184 -3.627 -5.662 1.00 95.31 188 LYS A N 1
ATOM 1587 C CA . LYS A 1 188 ? 8.306 -3.691 -6.601 1.00 95.31 188 LYS A CA 1
ATOM 1588 C C . LYS A 1 188 ? 8.769 -5.135 -6.793 1.00 95.31 188 LYS A C 1
ATOM 1590 O O . LYS A 1 188 ? 8.920 -5.575 -7.934 1.00 95.31 188 LYS A O 1
ATOM 1595 N N . GLU A 1 189 ? 8.937 -5.884 -5.710 1.00 94.81 189 GLU A N 1
ATOM 1596 C CA . GLU A 1 189 ? 9.315 -7.294 -5.768 1.00 94.81 189 GLU A CA 1
ATOM 1597 C C . GLU A 1 189 ? 8.257 -8.151 -6.463 1.00 94.81 189 GLU A C 1
ATOM 1599 O O . GLU A 1 189 ? 8.590 -8.987 -7.305 1.00 94.81 189 GLU A O 1
ATOM 1604 N N . ALA A 1 190 ? 6.975 -7.947 -6.151 1.00 96.06 190 ALA A N 1
ATOM 1605 C CA . ALA A 1 190 ? 5.891 -8.690 -6.784 1.00 96.06 190 ALA A CA 1
ATOM 1606 C C . ALA A 1 190 ? 5.855 -8.436 -8.302 1.00 96.06 190 ALA A C 1
ATOM 1608 O O . ALA A 1 190 ? 5.751 -9.377 -9.090 1.00 96.06 190 ALA A O 1
ATOM 1609 N N . VAL A 1 191 ? 6.039 -7.182 -8.732 1.00 93.50 191 VAL A N 1
ATOM 1610 C CA . VAL A 1 191 ? 6.164 -6.790 -10.148 1.00 93.50 191 VAL A CA 1
ATOM 1611 C C . VAL A 1 191 ? 7.336 -7.487 -10.843 1.00 93.50 191 VAL A C 1
ATOM 1613 O O . VAL A 1 191 ? 7.196 -7.922 -11.993 1.00 93.50 191 VAL A O 1
ATOM 1616 N N . GLN A 1 192 ? 8.482 -7.596 -10.165 1.00 92.88 192 GLN A N 1
ATOM 1617 C CA . GLN A 1 192 ? 9.660 -8.301 -10.674 1.00 92.88 192 GLN A CA 1
ATOM 1618 C C . GLN A 1 192 ? 9.393 -9.806 -10.807 1.00 92.88 192 GLN A C 1
ATOM 1620 O O . GLN A 1 192 ? 9.656 -10.376 -11.867 1.00 92.88 192 GLN A O 1
ATOM 1625 N N . LYS A 1 193 ? 8.795 -10.437 -9.787 1.00 94.88 193 LYS A N 1
ATOM 1626 C CA . LYS A 1 193 ? 8.462 -11.874 -9.775 1.00 94.88 193 LYS A CA 1
ATOM 1627 C C . LYS A 1 193 ? 7.531 -12.260 -10.930 1.00 94.88 193 LYS A C 1
ATOM 1629 O O . LYS A 1 193 ? 7.808 -13.229 -11.634 1.00 94.88 193 LYS A O 1
ATOM 1634 N N . ILE A 1 194 ? 6.506 -11.451 -11.216 1.00 94.56 194 ILE A N 1
ATOM 1635 C CA . ILE A 1 194 ? 5.573 -11.701 -12.336 1.00 94.56 194 ILE A CA 1
ATOM 1636 C C . ILE A 1 194 ? 6.098 -11.238 -13.705 1.00 94.56 194 ILE A C 1
ATOM 1638 O O . ILE A 1 194 ? 5.388 -11.351 -14.718 1.00 94.56 194 ILE A O 1
ATOM 1642 N N . LYS A 1 195 ? 7.321 -10.685 -13.746 1.00 91.94 195 LYS A N 1
ATOM 1643 C CA . LYS A 1 195 ? 7.991 -10.157 -14.944 1.00 91.94 195 LYS A CA 1
ATOM 1644 C C . LYS A 1 195 ? 7.136 -9.146 -15.709 1.00 91.94 195 LYS A C 1
ATOM 1646 O O . LYS A 1 195 ? 7.084 -9.168 -16.941 1.00 91.94 195 LYS A O 1
ATOM 1651 N N . LEU A 1 196 ? 6.434 -8.265 -14.989 1.00 86.94 196 LEU A N 1
ATOM 1652 C CA . LEU A 1 196 ? 5.472 -7.341 -15.602 1.00 86.94 196 LEU A CA 1
ATOM 1653 C C . LEU A 1 196 ? 6.160 -6.414 -16.619 1.00 86.94 196 LEU A C 1
ATOM 1655 O O . LEU A 1 196 ? 5.657 -6.210 -17.721 1.00 86.94 196 LEU A O 1
ATOM 1659 N N . ILE A 1 197 ? 7.341 -5.892 -16.275 1.00 84.50 197 ILE A N 1
ATOM 1660 C CA . ILE A 1 197 ? 8.076 -4.939 -17.119 1.00 84.50 197 ILE A CA 1
ATOM 1661 C C . ILE A 1 197 ? 8.749 -5.615 -18.304 1.00 84.50 197 ILE A C 1
ATOM 1663 O O . ILE A 1 197 ? 8.669 -5.094 -19.413 1.00 84.50 197 ILE A O 1
ATOM 1667 N N . GLU A 1 198 ? 9.341 -6.792 -18.111 1.00 82.94 198 GLU A N 1
ATOM 1668 C CA . GLU A 1 198 ? 9.939 -7.560 -19.211 1.00 82.94 198 GLU A CA 1
ATOM 1669 C C . GLU A 1 198 ? 8.895 -7.934 -20.271 1.00 82.94 198 GLU A C 1
ATOM 1671 O O . GLU A 1 198 ? 9.189 -7.917 -21.464 1.00 82.94 198 GLU A O 1
ATOM 1676 N N . ARG A 1 199 ? 7.661 -8.238 -19.848 1.00 77.19 199 ARG A N 1
ATOM 1677 C CA . ARG A 1 199 ? 6.588 -8.680 -20.750 1.00 77.19 199 ARG A CA 1
ATOM 1678 C C . ARG A 1 199 ? 5.798 -7.536 -21.392 1.00 77.19 199 ARG A C 1
ATOM 1680 O O . ARG A 1 199 ? 5.340 -7.699 -22.517 1.00 77.19 199 ARG A O 1
ATOM 1687 N N . TYR A 1 200 ? 5.628 -6.398 -20.710 1.00 77.06 200 TYR A N 1
ATOM 1688 C CA . TYR A 1 200 ? 4.719 -5.324 -21.162 1.00 77.06 200 TYR A CA 1
ATOM 1689 C C . TYR A 1 200 ? 5.360 -3.939 -21.271 1.00 77.06 200 TYR A C 1
ATOM 1691 O O . TYR A 1 200 ? 4.711 -2.992 -21.722 1.00 77.06 200 TYR A O 1
ATOM 1699 N N . GLY A 1 201 ? 6.636 -3.803 -20.907 1.00 71.25 201 GLY A N 1
ATOM 1700 C CA . GLY A 1 201 ? 7.363 -2.536 -20.875 1.00 71.25 201 GLY A CA 1
ATOM 1701 C C . GLY A 1 201 ? 7.523 -1.841 -22.230 1.00 71.25 201 GLY A C 1
ATOM 1702 O O . GLY A 1 201 ? 8.000 -0.709 -22.269 1.00 71.25 201 GLY A O 1
ATOM 1703 N N . THR A 1 202 ? 7.139 -2.475 -23.340 1.00 76.44 202 THR A N 1
ATOM 1704 C CA . THR A 1 202 ? 7.154 -1.885 -24.687 1.00 76.44 202 THR A CA 1
ATOM 1705 C C . THR A 1 202 ? 5.864 -1.153 -25.044 1.00 76.44 202 THR A C 1
ATOM 1707 O O . THR A 1 202 ? 5.889 -0.323 -25.955 1.00 76.44 202 THR A O 1
ATOM 1710 N N . ASN A 1 203 ? 4.762 -1.426 -24.339 1.00 72.94 203 ASN A N 1
ATOM 1711 C CA . ASN A 1 203 ? 3.465 -0.838 -24.646 1.00 72.94 203 ASN A CA 1
ATOM 1712 C C . ASN A 1 203 ? 3.391 0.623 -24.165 1.00 72.94 203 ASN A C 1
ATOM 1714 O O . ASN A 1 203 ? 3.942 0.958 -23.109 1.00 72.94 203 ASN A O 1
ATOM 1718 N N . PRO A 1 204 ? 2.713 1.508 -24.912 1.00 66.31 204 PRO A N 1
ATOM 1719 C CA . PRO A 1 204 ? 2.480 2.873 -24.464 1.00 66.31 204 PRO A CA 1
ATOM 1720 C C . PRO A 1 204 ? 1.551 2.950 -23.255 1.00 66.31 204 PRO A C 1
ATOM 1722 O O . PRO A 1 204 ? 0.576 2.205 -23.182 1.00 66.31 204 PRO A O 1
ATOM 1725 N N . PHE A 1 205 ? 1.825 3.877 -22.335 1.00 66.19 205 PHE A N 1
ATOM 1726 C CA . PHE A 1 205 ? 1.056 4.012 -21.098 1.00 66.19 205 PHE A CA 1
ATOM 1727 C C . PHE A 1 205 ? -0.371 4.546 -21.316 1.00 66.19 205 PHE A C 1
ATOM 1729 O O . PHE A 1 205 ? -1.288 4.095 -20.636 1.00 66.19 205 PHE A O 1
ATOM 1736 N N . ASP A 1 206 ? -0.596 5.419 -22.302 1.00 62.97 206 ASP A N 1
ATOM 1737 C CA . ASP A 1 206 ? -1.921 6.020 -22.549 1.00 62.97 206 ASP A CA 1
ATOM 1738 C C . ASP A 1 206 ? -2.970 4.973 -22.964 1.00 62.97 206 ASP A C 1
ATOM 1740 O O . ASP A 1 206 ? -4.159 5.138 -22.702 1.00 62.97 206 ASP A O 1
ATOM 1744 N N . ASN A 1 207 ? -2.529 3.820 -23.482 1.00 62.28 207 ASN A N 1
ATOM 1745 C CA . ASN A 1 207 ? -3.393 2.663 -23.732 1.00 62.28 207 ASN A CA 1
ATOM 1746 C C . ASN A 1 207 ? -3.940 2.028 -22.434 1.00 62.28 207 ASN A C 1
ATOM 1748 O O . ASN A 1 207 ? -4.814 1.161 -22.491 1.00 62.28 207 ASN A O 1
ATOM 1752 N N . PHE A 1 208 ? -3.435 2.418 -21.258 1.00 59.47 208 PHE A N 1
ATOM 1753 C CA . PHE A 1 208 ? -3.797 1.890 -19.937 1.00 59.47 208 PHE A CA 1
ATOM 1754 C C . PHE A 1 208 ? -4.590 2.875 -19.063 1.00 59.47 208 PHE A C 1
ATOM 1756 O O . PHE A 1 208 ? -5.163 2.448 -18.059 1.00 59.47 208 PHE A O 1
ATOM 1763 N N . ILE A 1 209 ? -4.687 4.147 -19.457 1.00 55.28 209 ILE A N 1
ATOM 1764 C CA . ILE A 1 209 ? -5.396 5.189 -18.701 1.00 55.28 209 ILE A CA 1
ATOM 1765 C C . ILE A 1 209 ? -6.904 5.098 -18.966 1.00 55.28 209 ILE A C 1
ATOM 1767 O O . ILE A 1 209 ? -7.335 4.988 -20.113 1.00 55.28 209 ILE A O 1
ATOM 1771 N N . SER A 1 210 ? -7.713 5.145 -17.905 1.00 54.16 210 SER A N 1
ATOM 1772 C CA . SER A 1 210 ? -9.171 5.251 -18.018 1.00 54.16 210 SER A CA 1
ATOM 1773 C C . SER A 1 210 ? -9.651 6.702 -17.953 1.00 54.16 210 SER A C 1
ATOM 1775 O O . SER A 1 210 ? -9.094 7.479 -17.175 1.00 54.16 210 SER A O 1
ATOM 1777 N N . PRO A 1 211 ? -10.701 7.076 -18.713 1.00 47.22 211 PRO A N 1
ATOM 1778 C CA . PRO A 1 211 ? -11.224 8.443 -18.752 1.00 47.22 211 PRO A CA 1
ATOM 1779 C C . PRO A 1 211 ? -12.004 8.906 -17.508 1.00 47.22 211 PRO A C 1
ATOM 1781 O O . PRO A 1 211 ? -12.479 10.039 -17.508 1.00 47.22 211 PRO A O 1
ATOM 1784 N N . LYS A 1 212 ? -12.228 8.065 -16.488 1.00 53.41 212 LYS A N 1
ATOM 1785 C CA . LYS A 1 212 ? -13.165 8.372 -15.388 1.00 53.41 212 LYS A CA 1
ATOM 1786 C C . LYS A 1 212 ? -12.482 8.471 -14.024 1.00 53.41 212 LYS A C 1
ATOM 1788 O O . LYS A 1 212 ? -11.930 7.481 -13.559 1.00 53.41 212 LYS A O 1
ATOM 1793 N N . TYR A 1 213 ? -12.639 9.618 -13.354 1.00 45.28 213 TYR A N 1
ATOM 1794 C CA . TYR A 1 213 ? -12.396 9.785 -11.915 1.00 45.28 213 TYR A CA 1
ATOM 1795 C C . TYR A 1 213 ? -13.352 10.829 -11.310 1.00 45.28 213 TYR A C 1
ATOM 1797 O O . TYR A 1 213 ? -13.300 11.993 -11.693 1.00 45.28 213 TYR A O 1
ATOM 1805 N N . GLU A 1 214 ? -14.175 10.431 -10.332 1.00 41.34 214 GLU A N 1
ATOM 1806 C CA . GLU A 1 214 ? -14.971 11.319 -9.461 1.00 41.34 214 GLU A CA 1
ATOM 1807 C C . GLU A 1 214 ? -14.984 10.784 -8.008 1.00 41.34 214 GLU A C 1
ATOM 1809 O O . GLU A 1 214 ? -14.801 9.587 -7.777 1.00 41.34 214 GLU A O 1
ATOM 1814 N N . LYS A 1 215 ? -15.144 11.682 -7.019 1.00 41.28 215 LYS A N 1
ATOM 1815 C CA . LYS A 1 215 ? -14.900 11.471 -5.569 1.00 41.28 215 LYS A CA 1
ATOM 1816 C C . LYS A 1 215 ? -16.115 10.958 -4.778 1.00 41.28 215 LYS A C 1
ATOM 1818 O O . LYS A 1 215 ? -17.151 11.608 -4.814 1.00 41.28 215 LYS A O 1
ATOM 1823 N N . HIS A 1 216 ? -15.912 9.965 -3.894 1.00 46.03 216 HIS A N 1
ATOM 1824 C CA . HIS A 1 216 ? -16.711 9.734 -2.668 1.00 46.03 216 HIS A CA 1
ATOM 1825 C C . HIS A 1 216 ? -15.871 9.063 -1.551 1.00 46.03 216 HIS A C 1
ATOM 1827 O O . HIS A 1 216 ? -15.100 8.149 -1.834 1.00 46.03 216 HIS A O 1
ATOM 1833 N N . MET A 1 217 ? -16.046 9.478 -0.285 1.00 44.38 217 MET A N 1
ATOM 1834 C CA . MET A 1 217 ? -15.396 8.895 0.909 1.00 44.38 217 MET A CA 1
ATOM 1835 C C . MET A 1 217 ? -16.375 8.784 2.095 1.00 44.38 217 MET A C 1
ATOM 1837 O O . MET A 1 217 ? -16.660 9.797 2.726 1.00 44.38 217 MET A O 1
ATOM 1841 N N . GLN A 1 218 ? -16.875 7.583 2.421 1.00 39.66 218 GLN A N 1
ATOM 1842 C CA . GLN A 1 218 ? -17.572 7.274 3.690 1.00 39.66 218 GLN A CA 1
ATOM 1843 C C . GLN A 1 218 ? -17.419 5.785 4.056 1.00 39.66 218 GLN A C 1
ATOM 1845 O O . GLN A 1 218 ? -17.399 4.941 3.162 1.00 39.66 218 GLN A O 1
ATOM 1850 N N . ILE A 1 219 ? -17.374 5.467 5.359 1.00 45.28 219 ILE A N 1
ATOM 1851 C CA . ILE A 1 219 ? -17.394 4.106 5.930 1.00 45.28 219 ILE A CA 1
ATOM 1852 C C . ILE A 1 219 ? -18.614 3.966 6.841 1.00 45.28 219 ILE A C 1
ATOM 1854 O O . ILE A 1 219 ? -18.866 4.835 7.664 1.00 45.28 219 ILE A O 1
ATOM 1858 N N . LYS A 1 220 ? -19.394 2.890 6.683 1.00 53.25 220 LYS A N 1
ATOM 1859 C CA . LYS A 1 220 ? -20.556 2.568 7.527 1.00 53.25 220 LYS A CA 1
ATOM 1860 C C . LYS A 1 220 ? -20.401 1.165 8.127 1.00 53.25 220 LYS A C 1
ATOM 1862 O O . LYS A 1 220 ? -20.806 0.192 7.492 1.00 53.25 220 LYS A O 1
ATOM 1867 N N . CYS A 1 221 ? -19.774 1.045 9.300 1.00 53.28 221 CYS A N 1
ATOM 1868 C CA . CYS A 1 221 ? -19.698 -0.212 10.064 1.00 53.28 221 CYS A CA 1
ATOM 1869 C C . CYS A 1 221 ? -19.383 0.005 11.560 1.00 53.28 221 CYS A C 1
ATOM 1871 O O . CYS A 1 221 ? -18.706 0.972 11.914 1.00 53.28 221 CYS A O 1
ATOM 1873 N N . LYS A 1 222 ? -19.782 -0.951 12.416 1.00 61.81 222 LYS A N 1
ATOM 1874 C CA . LYS A 1 222 ? -19.460 -1.010 13.860 1.00 61.81 222 LYS A CA 1
ATOM 1875 C C . LYS A 1 222 ? -18.104 -1.671 14.160 1.00 61.81 222 LYS A C 1
ATOM 1877 O O . LYS A 1 222 ? -17.657 -2.546 13.418 1.00 61.81 222 LYS A O 1
ATOM 1882 N N . LEU A 1 223 ? -17.494 -1.336 15.295 1.00 53.88 223 LEU A N 1
ATOM 1883 C CA . LEU A 1 223 ? -16.223 -1.850 15.817 1.00 53.88 223 LEU A CA 1
ATOM 1884 C C . LEU A 1 223 ? -16.291 -3.346 16.077 1.00 53.88 223 LEU A C 1
ATOM 1886 O O . LEU A 1 223 ? -15.385 -4.069 15.687 1.00 53.88 223 LEU A O 1
ATOM 1890 N N . GLU A 1 224 ? -17.391 -3.830 16.654 1.00 63.41 224 GLU A N 1
ATOM 1891 C CA . GLU A 1 224 ? -17.627 -5.266 16.853 1.00 63.41 224 GLU A CA 1
ATOM 1892 C C . GLU A 1 224 ? -17.555 -6.061 15.540 1.00 63.41 224 GLU A C 1
ATOM 1894 O O . GLU A 1 224 ? -17.243 -7.250 15.543 1.00 63.41 224 GLU A O 1
ATOM 1899 N N . THR A 1 225 ? -17.832 -5.407 14.403 1.00 66.69 225 THR A N 1
ATOM 1900 C CA . THR A 1 225 ? -17.673 -6.011 13.079 1.00 66.69 225 THR A CA 1
ATOM 1901 C C . THR A 1 225 ? -16.205 -6.007 12.686 1.00 66.69 225 THR A C 1
ATOM 1903 O O . THR A 1 225 ? -15.717 -7.047 12.276 1.00 66.69 225 THR A O 1
ATOM 1906 N N . LEU A 1 226 ? -15.483 -4.897 12.873 1.00 58.91 226 LEU A N 1
ATOM 1907 C CA . LEU A 1 226 ? -14.044 -4.802 12.601 1.00 58.91 226 LEU A CA 1
ATOM 1908 C C . LEU A 1 226 ? -13.218 -5.809 13.428 1.00 58.91 226 LEU A C 1
ATOM 1910 O O . LEU A 1 226 ? -12.361 -6.500 12.884 1.00 58.91 226 LEU A O 1
ATOM 1914 N N . GLN A 1 227 ? -13.522 -5.955 14.718 1.00 63.94 227 GLN A N 1
ATOM 1915 C CA . GLN A 1 227 ? -12.812 -6.830 15.660 1.00 63.94 227 GLN A CA 1
ATOM 1916 C C . GLN A 1 227 ? -12.925 -8.324 15.337 1.00 63.94 227 GLN A C 1
ATOM 1918 O O . GLN A 1 227 ? -12.098 -9.111 15.780 1.00 63.94 227 GLN A O 1
ATOM 1923 N N . ARG A 1 228 ? -13.916 -8.732 14.537 1.00 71.12 228 ARG A N 1
ATOM 1924 C CA . ARG A 1 228 ? -14.020 -10.118 14.051 1.00 71.12 228 ARG A CA 1
ATOM 1925 C C . ARG A 1 228 ? -12.980 -10.452 12.987 1.00 71.12 228 ARG A C 1
ATOM 1927 O O . ARG A 1 228 ? -12.740 -11.628 12.742 1.00 71.12 228 ARG A O 1
ATOM 1934 N N . TYR A 1 229 ? -12.382 -9.435 12.367 1.00 56.28 229 TYR A N 1
ATOM 1935 C CA . TYR A 1 229 ? -11.421 -9.603 11.281 1.00 56.28 229 TYR A CA 1
ATOM 1936 C C . TYR A 1 229 ? -10.002 -9.156 11.649 1.00 56.28 229 TYR A C 1
ATOM 1938 O O . TYR A 1 229 ? -9.060 -9.431 10.904 1.00 56.28 229 TYR A O 1
ATOM 1946 N N . ILE A 1 230 ? -9.819 -8.496 12.800 1.00 63.44 230 ILE A N 1
ATOM 1947 C CA . ILE A 1 230 ? -8.505 -8.045 13.257 1.00 63.44 230 ILE A CA 1
ATOM 1948 C C . ILE A 1 230 ? -8.158 -8.546 14.659 1.00 63.44 230 ILE A C 1
ATOM 1950 O O . ILE A 1 230 ? -8.891 -8.333 15.615 1.00 63.44 230 ILE A O 1
ATOM 1954 N N . THR A 1 231 ? -6.987 -9.171 14.784 1.00 61.47 231 THR A N 1
ATOM 1955 C CA . THR A 1 231 ? -6.270 -9.285 16.058 1.00 61.47 231 THR A CA 1
ATOM 1956 C C . THR A 1 231 ? -5.542 -7.970 16.319 1.00 61.47 231 THR A C 1
ATOM 1958 O O . THR A 1 231 ? -4.871 -7.475 15.407 1.00 61.47 231 THR A O 1
ATOM 1961 N N . PHE A 1 232 ? -5.715 -7.403 17.513 1.00 57.47 232 PHE A N 1
ATOM 1962 C CA . PHE A 1 232 ? -4.900 -6.288 17.998 1.00 57.47 232 PHE A CA 1
ATOM 1963 C C . PHE A 1 232 ? -3.587 -6.837 18.552 1.00 57.47 232 PHE A C 1
ATOM 1965 O O . PHE A 1 232 ? -3.607 -7.883 19.207 1.00 57.47 232 PHE A O 1
ATOM 1972 N N . GLU A 1 233 ? -2.489 -6.139 18.278 1.00 56.41 233 GLU A N 1
ATOM 1973 C CA . GLU A 1 233 ? -1.224 -6.330 19.000 1.00 56.41 233 GLU A CA 1
ATOM 1974 C C . GLU A 1 233 ? -1.185 -5.480 20.274 1.00 56.41 233 GLU A C 1
ATOM 1976 O O . GLU A 1 233 ? -1.844 -4.411 20.300 1.00 56.41 233 GLU A O 1
#